Protein AF-A0A1J4VFD8-F1 (afdb_monomer)

Mean predicted aligned error: 16.41 Å

Secondary structure (DSSP, 8-state):
--HHHHHHHHHHHHHHSTTTHHHHHHHHTTTSSSS--SS--PPPPTHHHHHHHHHHHHHHHHHHHH-TT-HHHHHHHHHHHHHTT-HHHHHHHHHHHHTTT---HHHHHHHHHHHHHTT-HHHHHHHHHHHHHH-GGGHHHHHHHHHHHHHHTT-HHHHHHHHHHHHHH-SSHHHHHHHHHHHHHHHHHHSPPPPS---S----------------------

Sequence (222 aa):
MEKILVVILLGVFFICAASANAAQDLKNVNENQQKTSGHDVAVPPPVQSGIRADQSVGQVQIFKQANPSDTSLTESLASEYERAGKKEDAKKEWEALLAKDTNDAGLYGRYADALNRMGDTSGAIAQLKKAQKLDSNNNTFYNLRMAEILAANNQQDEAKAILTKQMNEAKDNYTKEDAKRRLDQIELKNRPPAPKGGAPSAPMTQPVQQTTVPDSAPQQPK

pLDDT: mean 77.21, std 22.39, range [38.19, 98.56]

Radius of gyration: 33.88 Å; Cα contacts (8 Å, |Δi|>4): 152; chains: 1; bounding box: 112×28×113 Å

Solvent-accessible surface area (backbone atoms only — not comparable to full-atom values): 13063 Å² total; per-residue (Å²): 130,72,77,67,60,57,57,57,60,55,60,57,54,65,64,55,61,70,62,57,64,62,60,57,62,63,59,64,58,65,70,66,70,77,73,77,85,72,93,75,94,70,81,79,73,80,67,68,55,41,59,53,21,52,56,48,35,56,54,39,48,54,53,25,70,77,39,75,84,49,60,68,44,40,55,49,37,18,53,28,22,48,63,43,66,38,49,71,63,16,50,53,35,50,51,56,56,56,68,69,74,59,93,48,33,65,58,29,41,54,46,14,53,51,29,42,78,68,67,36,54,69,57,13,48,54,28,30,54,49,16,32,69,71,37,62,89,48,39,68,60,41,49,51,53,45,24,51,54,28,46,74,71,72,39,45,69,63,16,42,52,48,32,53,51,46,32,72,69,42,88,52,68,66,56,25,53,52,27,48,54,52,46,53,50,56,51,59,73,65,51,74,77,75,75,86,79,70,74,81,76,73,77,82,77,72,81,79,78,80,79,77,78,81,85,76,84,83,86,84,92,130

Foldseek 3Di:
DPPVVVVVVVVVVVVVVVVVVVVVVVVVVVVVVVPPPDDDDDPDPPPPQLVVLVVQLVVLVVVCVVPVPDLVSLQSNLVSCLSNLVNVSSLVSLVVSVVVVDLQLVSLQSVLVSCLSNVNLVSSLVSLVVSCVSPVVVVLVSLQVNLVSCLVNVVNVVSLVSLVVQLVPDPDPVSVVVSVVVNVVSVVVPPDPDPPDDDDPDPPPDPPPPPDDDDDDDDDDD

Nearest PDB structures (foldseek):
  3cvn-assembly1_A  TM=6.549E-01  e=5.022E-03  unclassified
  5g05-assembly1_C  TM=6.436E-01  e=5.022E-03  Homo sapiens
  6vfj-assembly1_B  TM=6.829E-01  e=5.551E-03  synthetic construct
  2vq2-assembly1_A-2  TM=5.910E-01  e=6.121E-02  Neisseria meningitidis
  7xn7-assembly1_q  TM=5.223E-01  e=9.600E-02  Komagataella phaffii

Structure (mmCIF, N/CA/C/O backbone):
data_AF-A0A1J4VFD8-F1
#
_entry.id   AF-A0A1J4VFD8-F1
#
loop_
_atom_site.group_PDB
_atom_site.id
_atom_site.type_symbol
_atom_site.label_atom_id
_atom_site.label_alt_id
_atom_site.label_comp_id
_atom_site.label_asym_id
_atom_site.label_entity_id
_atom_site.label_seq_id
_atom_site.pdbx_PDB_ins_code
_atom_site.Cartn_x
_atom_site.Cartn_y
_atom_site.Cartn_z
_atom_site.occupancy
_atom_site.B_iso_or_equiv
_atom_site.auth_seq_id
_atom_site.auth_comp_id
_atom_site.auth_asym_id
_atom_site.auth_atom_id
_atom_site.pdbx_PDB_model_num
ATOM 1 N N . MET A 1 1 ? 44.050 -12.703 -43.991 1.00 54.62 1 MET A N 1
ATOM 2 C CA . MET A 1 1 ? 43.250 -11.632 -43.356 1.00 54.62 1 MET A CA 1
ATOM 3 C C . MET A 1 1 ? 41.888 -11.399 -44.029 1.00 54.62 1 MET A C 1
ATOM 5 O O . MET A 1 1 ? 41.175 -10.508 -43.603 1.00 54.62 1 MET A O 1
ATOM 9 N N . GLU A 1 2 ? 41.451 -12.225 -44.991 1.00 49.25 2 GLU A N 1
ATOM 10 C CA . GLU A 1 2 ? 40.162 -12.017 -45.689 1.00 49.25 2 GLU A CA 1
ATOM 11 C C . GLU A 1 2 ? 38.941 -12.691 -45.035 1.00 49.25 2 GLU A C 1
ATOM 13 O O . GLU A 1 2 ? 37.810 -12.320 -45.322 1.00 49.25 2 GLU A O 1
ATOM 18 N N . LYS A 1 3 ? 39.126 -13.650 -44.116 1.00 46.12 3 LYS A N 1
ATOM 19 C CA . LYS A 1 3 ? 37.998 -14.412 -43.536 1.00 46.12 3 LYS A CA 1
ATOM 20 C C . LYS A 1 3 ? 37.292 -13.723 -42.356 1.00 46.12 3 LYS A C 1
ATOM 22 O O . LYS A 1 3 ? 36.176 -14.099 -42.026 1.00 46.12 3 LYS A O 1
ATOM 27 N N . ILE A 1 4 ? 37.906 -12.707 -41.744 1.00 48.03 4 ILE A N 1
ATOM 28 C CA . ILE A 1 4 ? 37.335 -11.979 -40.590 1.00 48.03 4 ILE A CA 1
ATOM 29 C C . ILE A 1 4 ? 36.402 -10.841 -41.046 1.00 48.03 4 ILE A C 1
ATOM 31 O O . ILE A 1 4 ? 35.436 -10.521 -40.359 1.00 48.03 4 ILE A O 1
ATOM 35 N N . LEU A 1 5 ? 36.616 -10.288 -42.245 1.00 44.12 5 LEU A N 1
ATOM 36 C CA . LEU A 1 5 ? 35.817 -9.175 -42.771 1.00 44.12 5 LEU A CA 1
ATOM 37 C C . LEU A 1 5 ? 34.403 -9.609 -43.215 1.00 44.12 5 LEU A C 1
ATOM 39 O O . LEU A 1 5 ? 33.451 -8.840 -43.102 1.00 44.12 5 LEU A O 1
ATOM 43 N N . VAL A 1 6 ? 34.241 -10.863 -43.654 1.00 49.12 6 VAL A N 1
ATOM 44 C CA . VAL A 1 6 ? 32.956 -11.407 -44.137 1.00 49.12 6 VAL A CA 1
ATOM 45 C C . VAL A 1 6 ? 31.972 -11.688 -42.990 1.00 49.12 6 VAL A C 1
ATOM 47 O O . VAL A 1 6 ? 30.764 -11.540 -43.162 1.00 49.12 6 VAL A O 1
ATOM 50 N N . VAL A 1 7 ? 32.466 -12.017 -41.792 1.00 47.81 7 VAL A N 1
ATOM 51 C CA . VAL A 1 7 ? 31.616 -12.302 -40.618 1.00 47.81 7 VAL A CA 1
ATOM 52 C C . VAL A 1 7 ? 30.995 -11.021 -40.044 1.00 47.81 7 VAL A C 1
ATOM 54 O O . VAL A 1 7 ? 29.852 -11.039 -39.593 1.00 47.81 7 VAL A O 1
ATOM 57 N N . ILE A 1 8 ? 31.695 -9.886 -40.135 1.00 46.41 8 ILE A N 1
ATOM 58 C CA . ILE A 1 8 ? 31.184 -8.587 -39.668 1.00 46.41 8 ILE A CA 1
ATOM 59 C C . ILE A 1 8 ? 30.105 -8.046 -40.623 1.00 46.41 8 ILE A C 1
ATOM 61 O O . ILE A 1 8 ? 29.098 -7.508 -40.167 1.00 46.41 8 ILE A O 1
ATOM 65 N N . LEU A 1 9 ? 30.244 -8.263 -41.935 1.00 43.22 9 LEU A N 1
ATOM 66 C CA . LEU A 1 9 ? 29.238 -7.848 -42.924 1.00 43.22 9 LEU A CA 1
ATOM 67 C C . LEU A 1 9 ? 27.934 -8.665 -42.851 1.00 43.22 9 LEU A C 1
ATOM 69 O O . LEU A 1 9 ? 26.861 -8.110 -43.078 1.00 43.22 9 LEU A O 1
ATOM 73 N N . LEU A 1 10 ? 27.994 -9.946 -42.470 1.00 45.59 10 LEU A N 1
ATOM 74 C CA . LEU A 1 10 ? 26.796 -10.780 -42.287 1.00 45.59 10 LEU A CA 1
ATOM 75 C C . LEU A 1 10 ? 26.079 -10.525 -40.946 1.00 45.59 10 LEU A C 1
ATOM 77 O O . LEU A 1 10 ? 24.855 -10.639 -40.881 1.00 45.59 10 LEU A O 1
ATOM 81 N N . GLY A 1 11 ? 26.804 -10.118 -39.897 1.00 41.53 11 GLY A N 1
ATOM 82 C CA . GLY A 1 11 ? 26.221 -9.788 -38.588 1.00 41.53 11 GLY A CA 1
ATOM 83 C C . GLY A 1 11 ? 25.414 -8.483 -38.564 1.00 41.53 11 GLY A C 1
ATOM 84 O O . GLY A 1 11 ? 24.432 -8.380 -37.835 1.00 41.53 11 GLY A O 1
ATOM 85 N N . VAL A 1 12 ? 25.770 -7.502 -39.400 1.00 45.97 12 VAL A N 1
ATOM 86 C CA . VAL A 1 12 ? 25.041 -6.221 -39.504 1.00 45.97 12 VAL A CA 1
ATOM 87 C C . VAL A 1 12 ? 23.785 -6.349 -40.380 1.00 45.97 12 VAL A C 1
ATOM 89 O O . VAL A 1 12 ? 22.805 -5.635 -40.170 1.00 45.97 12 VAL A O 1
ATOM 92 N N . PHE A 1 13 ? 23.754 -7.312 -41.307 1.00 42.06 13 PHE A N 1
ATOM 93 C CA . PHE A 1 13 ? 22.597 -7.537 -42.181 1.00 42.06 13 PHE A CA 1
ATOM 94 C C . PHE A 1 13 ? 21.408 -8.183 -41.447 1.00 42.06 13 PHE A C 1
ATOM 96 O O . PHE A 1 13 ? 20.256 -7.866 -41.739 1.00 42.06 13 PHE A O 1
ATOM 103 N N . PHE A 1 14 ? 21.665 -9.017 -40.431 1.00 41.69 14 PHE A N 1
ATOM 104 C CA . PHE A 1 14 ? 20.602 -9.622 -39.613 1.00 41.69 14 PHE A CA 1
ATOM 105 C C . PHE A 1 14 ? 19.927 -8.631 -38.650 1.00 41.69 14 PHE A C 1
ATOM 107 O O . PHE A 1 14 ? 18.784 -8.845 -38.253 1.00 41.69 14 PHE A O 1
ATOM 114 N N . ILE A 1 15 ? 20.582 -7.510 -38.329 1.00 41.75 15 ILE A N 1
ATOM 115 C CA . ILE A 1 15 ? 20.007 -6.451 -37.482 1.00 41.75 15 ILE A CA 1
ATOM 116 C C . ILE A 1 15 ? 19.052 -5.544 -38.288 1.00 41.75 15 ILE A C 1
ATOM 118 O O . ILE A 1 15 ? 18.158 -4.928 -37.714 1.00 41.75 15 ILE A O 1
ATOM 122 N N . CYS A 1 16 ? 19.151 -5.513 -39.624 1.00 39.97 16 CYS A N 1
ATOM 123 C CA . CYS A 1 16 ? 18.254 -4.713 -40.475 1.00 39.97 16 CYS A CA 1
ATOM 124 C C . CYS A 1 16 ? 16.961 -5.424 -40.911 1.00 39.97 16 CYS A C 1
ATOM 126 O O . CYS A 1 16 ? 16.040 -4.759 -41.379 1.00 39.97 16 CYS A O 1
ATOM 128 N N . ALA A 1 17 ? 16.838 -6.745 -40.757 1.00 39.78 17 ALA A N 1
ATOM 129 C CA . ALA A 1 17 ? 15.618 -7.449 -41.166 1.00 39.78 17 ALA A CA 1
ATOM 130 C C . ALA A 1 17 ? 14.466 -7.317 -40.147 1.00 39.78 17 ALA A C 1
ATOM 132 O O . ALA A 1 17 ? 13.300 -7.399 -40.523 1.00 39.78 17 ALA A O 1
ATOM 133 N N . ALA A 1 18 ? 14.764 -7.051 -38.869 1.00 39.78 18 ALA A N 1
ATOM 134 C CA . ALA A 1 18 ? 13.740 -6.895 -37.830 1.00 39.78 18 ALA A CA 1
ATOM 135 C C . ALA A 1 18 ? 13.061 -5.508 -37.833 1.00 39.78 18 ALA A C 1
ATOM 137 O O . ALA A 1 18 ? 11.946 -5.369 -37.334 1.00 39.78 18 ALA A O 1
ATOM 138 N N . SER A 1 19 ? 13.690 -4.483 -38.418 1.00 45.41 19 SER A N 1
ATOM 139 C CA . SER A 1 19 ? 13.144 -3.117 -38.488 1.00 45.41 19 SER A CA 1
ATOM 140 C C . SER A 1 19 ? 12.254 -2.865 -39.712 1.00 45.41 19 SER A C 1
ATOM 142 O O . SER A 1 19 ? 11.507 -1.888 -39.732 1.00 45.41 19 SER A O 1
ATOM 144 N N . ALA A 1 20 ? 12.273 -3.753 -40.712 1.00 43.12 20 ALA A N 1
ATOM 145 C CA . ALA A 1 20 ? 11.442 -3.626 -41.910 1.00 43.12 20 ALA A CA 1
ATOM 146 C C . ALA A 1 20 ? 9.980 -4.066 -41.684 1.00 43.12 20 ALA A C 1
ATOM 148 O O . ALA A 1 20 ? 9.072 -3.511 -42.303 1.00 43.12 20 ALA A O 1
ATOM 149 N N . ASN A 1 21 ? 9.732 -5.001 -40.758 1.00 45.16 21 ASN A N 1
ATOM 150 C CA . ASN A 1 21 ? 8.381 -5.506 -40.480 1.00 45.16 21 ASN A CA 1
ATOM 151 C C . ASN A 1 21 ? 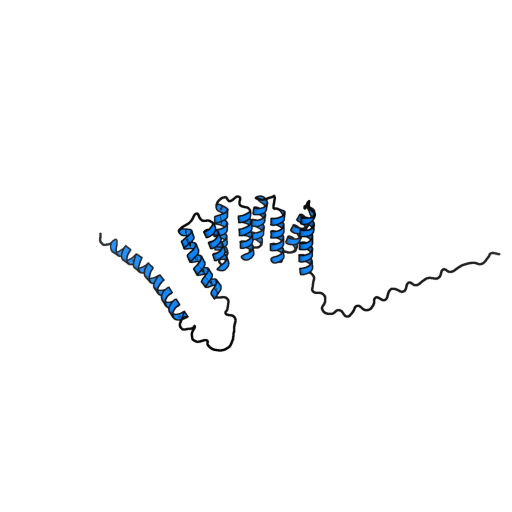7.513 -4.523 -39.671 1.00 45.16 21 ASN A C 1
ATOM 153 O O . ASN A 1 21 ? 6.297 -4.528 -39.816 1.00 45.16 21 ASN A O 1
ATOM 157 N N . ALA A 1 22 ? 8.118 -3.631 -38.880 1.00 46.41 22 ALA A N 1
ATOM 158 C CA . ALA A 1 22 ? 7.386 -2.624 -38.103 1.00 46.41 22 ALA A CA 1
ATOM 159 C C . ALA A 1 22 ? 6.854 -1.459 -38.965 1.00 46.41 22 ALA A C 1
ATOM 161 O O . ALA A 1 22 ? 5.880 -0.800 -38.606 1.00 46.41 22 ALA A O 1
ATOM 162 N N . ALA A 1 23 ? 7.476 -1.199 -40.120 1.00 45.81 23 ALA A N 1
ATOM 163 C CA . ALA A 1 23 ? 7.082 -0.108 -41.011 1.00 45.81 23 ALA A CA 1
ATOM 164 C C . ALA A 1 23 ? 5.880 -0.458 -41.911 1.00 45.81 23 ALA A C 1
ATOM 166 O O . ALA A 1 23 ? 5.190 0.449 -42.382 1.00 45.81 23 ALA A O 1
ATOM 167 N N . GLN A 1 24 ? 5.605 -1.748 -42.145 1.00 43.75 24 GLN A N 1
ATOM 168 C CA . GLN A 1 24 ? 4.421 -2.179 -42.901 1.00 43.75 24 GLN A CA 1
ATOM 169 C C . GLN A 1 24 ? 3.135 -2.112 -42.067 1.00 43.75 24 GLN A C 1
ATOM 171 O O . GLN A 1 24 ? 2.102 -1.699 -42.596 1.00 43.75 24 GLN A O 1
ATOM 176 N N . ASP A 1 25 ? 3.202 -2.381 -40.761 1.00 49.44 25 ASP A N 1
ATOM 177 C CA . ASP A 1 25 ? 2.024 -2.318 -39.883 1.00 49.44 25 ASP A CA 1
ATOM 178 C C . ASP A 1 25 ? 1.488 -0.888 -39.684 1.00 49.44 25 ASP A C 1
ATOM 180 O O . ASP A 1 25 ? 0.292 -0.694 -39.472 1.00 49.44 25 ASP A O 1
ATOM 184 N N . LEU A 1 26 ? 2.327 0.142 -39.847 1.00 45.47 26 LEU A N 1
ATOM 185 C CA . LEU A 1 26 ? 1.903 1.546 -39.749 1.00 45.47 26 LEU A CA 1
ATOM 186 C C . LEU A 1 26 ? 1.176 2.069 -40.997 1.00 45.47 26 LEU A C 1
ATOM 188 O O . LEU A 1 26 ? 0.420 3.036 -40.892 1.00 45.47 26 LEU A O 1
ATOM 192 N N . LYS A 1 27 ? 1.352 1.446 -42.171 1.00 44.09 27 LYS A N 1
ATOM 193 C CA . LYS A 1 27 ? 0.629 1.862 -43.388 1.00 44.09 27 LYS A CA 1
ATOM 194 C C . LYS A 1 27 ? -0.807 1.335 -43.436 1.00 44.09 27 LYS A C 1
ATOM 196 O O . LYS A 1 27 ? -1.679 2.046 -43.926 1.00 44.09 27 LYS A O 1
ATOM 201 N N . ASN A 1 28 ? -1.081 0.170 -42.849 1.00 46.16 28 ASN A N 1
ATOM 202 C CA . ASN A 1 28 ? -2.415 -0.446 -42.892 1.00 46.16 28 ASN A CA 1
ATOM 203 C C . ASN A 1 28 ? -3.419 0.156 -41.889 1.00 46.16 28 ASN A C 1
ATOM 205 O O . ASN A 1 28 ? -4.626 -0.014 -42.046 1.00 46.16 28 ASN A O 1
ATOM 209 N N . VAL A 1 29 ? -2.958 0.895 -40.873 1.00 52.31 29 VAL A N 1
ATOM 210 C CA . VAL A 1 29 ? -3.846 1.563 -39.898 1.00 52.31 29 VAL A CA 1
ATOM 211 C C . VAL A 1 29 ? -4.511 2.813 -40.493 1.00 52.31 29 VAL A C 1
ATOM 213 O O . VAL A 1 29 ? -5.621 3.169 -40.097 1.00 52.31 29 VAL A O 1
ATOM 216 N N . ASN A 1 30 ? -3.875 3.460 -41.475 1.00 45.12 30 ASN A N 1
ATOM 217 C CA . ASN A 1 30 ? -4.358 4.727 -42.028 1.00 45.12 30 ASN A CA 1
ATOM 218 C C . ASN A 1 30 ? -5.486 4.561 -43.069 1.00 45.12 30 ASN A C 1
ATOM 220 O O . ASN A 1 30 ? -6.257 5.491 -43.284 1.00 45.12 30 ASN A O 1
ATOM 224 N N . GLU A 1 31 ? -5.639 3.379 -43.677 1.00 41.66 31 GLU A N 1
ATOM 225 C CA . GLU A 1 31 ? -6.710 3.113 -44.655 1.00 41.66 3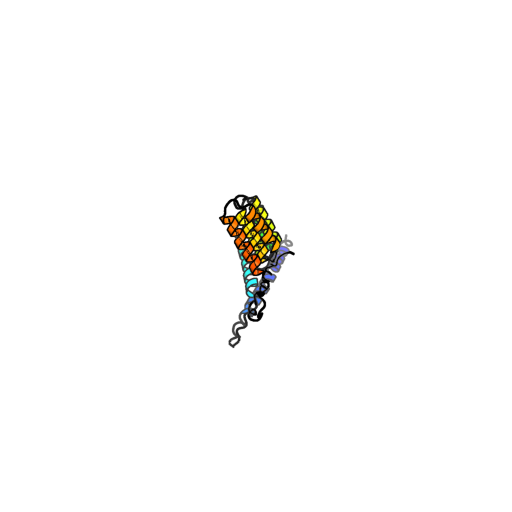1 GLU A CA 1
ATOM 226 C C . GLU A 1 31 ? -8.052 2.722 -44.007 1.00 41.66 31 GLU A C 1
ATOM 228 O O . GLU A 1 31 ? -9.105 2.896 -44.619 1.00 41.66 31 GLU A O 1
ATOM 233 N N . ASN A 1 32 ? -8.060 2.281 -42.743 1.00 40.06 32 ASN A N 1
ATOM 234 C CA . ASN A 1 32 ? -9.293 1.884 -42.045 1.00 40.06 32 ASN A CA 1
ATOM 235 C C . ASN A 1 32 ? -9.972 3.014 -41.248 1.00 40.06 32 ASN A C 1
ATOM 237 O O . ASN A 1 32 ? -11.091 2.836 -40.773 1.00 40.06 32 ASN A O 1
ATOM 241 N N . GLN A 1 33 ? -9.341 4.185 -41.118 1.00 42.12 33 GLN A N 1
ATOM 242 C CA . GLN A 1 33 ? -9.891 5.334 -40.378 1.00 42.12 33 GLN A CA 1
ATOM 243 C C . GLN A 1 33 ? -10.831 6.215 -41.223 1.00 42.12 33 GLN A C 1
ATOM 245 O O . GLN A 1 33 ? -11.578 7.018 -40.673 1.00 42.12 33 GLN A O 1
ATOM 250 N N . GLN A 1 34 ? -10.840 6.070 -42.554 1.00 38.19 34 GLN A N 1
ATOM 251 C CA . GLN A 1 34 ? -11.687 6.890 -43.436 1.00 38.19 34 GLN A CA 1
ATOM 252 C C . GLN A 1 34 ? -13.053 6.266 -43.774 1.00 38.19 34 GLN A C 1
ATOM 254 O O . GLN A 1 34 ? -13.849 6.903 -44.460 1.00 38.19 34 GLN A O 1
ATOM 259 N N . LYS A 1 35 ? -13.370 5.048 -43.297 1.00 42.09 35 LYS A N 1
ATOM 260 C CA . LYS A 1 35 ? -14.581 4.314 -43.725 1.00 42.09 35 LYS A CA 1
ATOM 261 C C . LYS A 1 35 ? -15.713 4.198 -42.697 1.00 42.09 35 LYS A C 1
ATOM 263 O O . LYS A 1 35 ? -16.698 3.522 -42.973 1.00 42.09 35 LYS A O 1
ATOM 268 N N . THR A 1 36 ? -15.641 4.875 -41.553 1.00 44.09 36 THR A N 1
ATOM 269 C CA . THR A 1 36 ? -16.730 4.867 -40.556 1.00 44.09 36 THR A CA 1
ATOM 270 C C . THR A 1 36 ? -17.364 6.249 -40.407 1.00 44.09 36 THR A C 1
ATOM 272 O O . THR A 1 36 ? -17.390 6.837 -39.330 1.00 44.09 36 THR A O 1
ATOM 275 N N . SER A 1 37 ? -17.890 6.793 -41.506 1.00 46.16 37 SER A N 1
ATOM 276 C CA . SER A 1 37 ? -18.954 7.798 -41.437 1.00 46.16 37 SER A CA 1
ATOM 277 C C . SER A 1 37 ? -20.292 7.065 -41.424 1.00 46.16 37 SER A C 1
ATOM 279 O O . SER A 1 37 ? -20.784 6.661 -42.472 1.00 46.16 37 SER A O 1
ATOM 281 N N . GLY A 1 38 ? -20.870 6.863 -40.239 1.00 42.28 38 GLY A N 1
ATOM 282 C CA . GLY A 1 38 ? -22.217 6.307 -40.124 1.00 42.28 38 GLY A CA 1
ATOM 283 C C . GLY A 1 38 ? -22.509 5.642 -38.784 1.00 42.28 38 GLY A C 1
ATOM 284 O O . GLY A 1 38 ? -22.172 4.484 -38.607 1.00 42.28 38 GLY A O 1
ATOM 285 N N . HIS A 1 39 ? -23.152 6.396 -37.888 1.00 51.38 39 HIS A N 1
ATOM 286 C CA . HIS A 1 39 ? -24.206 5.942 -36.970 1.00 51.38 39 HIS A CA 1
ATOM 287 C C . HIS A 1 39 ? -23.980 4.608 -36.234 1.00 51.38 39 HIS A C 1
ATOM 289 O O . HIS A 1 39 ? -24.495 3.584 -36.656 1.00 51.38 39 HIS A O 1
ATOM 295 N N . ASP A 1 40 ? -23.231 4.653 -35.127 1.00 43.16 40 ASP A N 1
ATOM 296 C CA . ASP A 1 40 ? -23.578 4.044 -33.828 1.00 43.16 40 ASP A CA 1
ATOM 297 C C . ASP A 1 40 ? -22.371 4.178 -32.887 1.00 43.16 40 ASP A C 1
ATOM 299 O O . ASP A 1 40 ? -21.282 3.667 -33.153 1.00 43.16 40 ASP A O 1
ATOM 303 N N . VAL A 1 41 ? -22.526 4.923 -31.789 1.00 42.84 41 VAL A N 1
ATOM 304 C CA . VAL A 1 41 ? -21.427 5.193 -30.847 1.00 42.84 41 VAL A CA 1
ATOM 305 C C . VAL A 1 41 ? -21.260 3.993 -29.914 1.00 42.84 41 VAL A C 1
ATOM 307 O O . VAL A 1 41 ? -21.719 3.994 -28.774 1.00 42.84 41 VAL A O 1
ATOM 310 N N . ALA A 1 42 ? -20.596 2.949 -30.405 1.00 47.69 42 ALA A N 1
ATOM 311 C CA . ALA A 1 42 ? -20.002 1.931 -29.551 1.00 47.69 42 ALA A CA 1
ATOM 312 C C . ALA A 1 42 ? -18.729 2.507 -28.910 1.00 47.69 42 ALA A C 1
ATOM 314 O O . ALA A 1 42 ? -17.840 3.003 -29.603 1.00 47.69 42 ALA A O 1
ATOM 315 N N . VAL A 1 43 ? -18.635 2.448 -27.580 1.00 44.28 43 VAL A N 1
ATOM 316 C CA . VAL A 1 43 ? -17.398 2.767 -26.852 1.00 44.28 43 VAL A CA 1
ATOM 317 C C . VAL A 1 43 ? -16.294 1.831 -27.371 1.00 44.28 43 VAL A C 1
ATOM 319 O O . VAL A 1 43 ? -16.479 0.613 -27.300 1.00 44.28 43 VAL A O 1
ATOM 322 N N . PRO A 1 44 ? -15.164 2.334 -27.905 1.00 47.16 44 PRO A N 1
ATOM 323 C CA . PRO A 1 44 ? -14.099 1.459 -28.378 1.00 47.16 44 PRO A CA 1
ATOM 324 C C . PRO A 1 44 ? -13.531 0.640 -27.202 1.00 47.16 44 PRO A C 1
ATOM 326 O O . PRO A 1 44 ? -13.338 1.191 -26.113 1.00 47.16 44 PRO A O 1
ATOM 329 N N . PRO A 1 45 ? -13.256 -0.668 -27.381 1.00 48.94 45 PRO A N 1
ATOM 330 C CA . PRO A 1 45 ? -12.682 -1.502 -26.328 1.00 48.94 45 PRO A CA 1
ATOM 331 C C . PRO A 1 45 ? -11.280 -0.997 -25.917 1.00 48.94 45 PRO A C 1
ATOM 333 O O . PRO A 1 45 ? -10.613 -0.328 -26.708 1.00 48.94 45 PRO A O 1
ATOM 336 N N . PRO A 1 46 ? -10.789 -1.326 -24.704 1.00 52.25 46 PRO A N 1
ATOM 337 C CA . PRO A 1 46 ? -9.624 -0.702 -24.046 1.00 52.25 46 PRO A CA 1
ATOM 338 C C . PRO A 1 46 ? -8.235 -0.957 -24.682 1.00 52.25 46 PRO A C 1
ATOM 340 O O . PRO A 1 46 ? -7.209 -0.828 -24.024 1.00 52.25 46 PRO A O 1
ATOM 343 N N . VAL A 1 47 ? -8.150 -1.263 -25.974 1.00 53.84 47 VAL A N 1
ATOM 344 C CA . VAL A 1 47 ? -6.910 -1.643 -26.674 1.00 53.84 47 VAL A CA 1
ATOM 345 C C . VAL A 1 47 ? -5.900 -0.482 -26.778 1.00 53.84 47 VAL A C 1
ATOM 347 O O . VAL A 1 47 ? -4.696 -0.698 -26.892 1.00 53.84 47 VAL A O 1
ATOM 350 N N . GLN A 1 48 ? -6.352 0.771 -26.677 1.00 60.84 48 GLN A N 1
ATOM 351 C CA . GLN A 1 48 ? -5.518 1.947 -26.960 1.00 60.84 48 GLN A CA 1
ATOM 352 C C . GLN A 1 48 ? -4.755 2.515 -25.750 1.00 60.84 48 GLN A C 1
ATOM 354 O O . GLN A 1 48 ? -3.883 3.373 -25.918 1.00 60.84 48 GLN A O 1
ATOM 359 N N . SER A 1 49 ? -5.064 2.082 -24.523 1.00 59.91 49 SER A N 1
ATOM 360 C CA . SER A 1 49 ? -4.296 2.476 -23.330 1.00 59.91 49 SER A CA 1
ATOM 361 C C . SER A 1 49 ? -3.006 1.664 -23.197 1.00 59.91 49 SER A C 1
ATOM 363 O O . SER A 1 49 ? -1.956 2.261 -22.980 1.00 59.91 49 SER A O 1
ATOM 365 N N . GLY A 1 50 ? -3.064 0.344 -23.414 1.00 64.19 50 GLY A N 1
ATOM 366 C CA . GLY A 1 50 ? -1.902 -0.551 -23.338 1.00 64.19 50 GLY A CA 1
ATOM 367 C C . GLY A 1 50 ? -0.818 -0.222 -24.368 1.00 64.19 50 GLY A C 1
ATOM 368 O O . GLY A 1 50 ? 0.339 -0.060 -24.002 1.00 64.19 50 GLY A O 1
ATOM 369 N N . ILE A 1 51 ? -1.200 0.010 -25.630 1.00 71.06 51 ILE A N 1
ATOM 370 C CA . ILE A 1 51 ? -0.248 0.339 -26.711 1.00 71.06 51 ILE A CA 1
ATOM 371 C C . ILE A 1 51 ? 0.506 1.647 -26.423 1.00 71.06 51 ILE A C 1
ATOM 373 O O . ILE A 1 51 ? 1.719 1.729 -26.614 1.00 71.06 51 ILE A O 1
ATOM 377 N N . ARG A 1 52 ? -0.194 2.676 -25.926 1.00 78.44 52 ARG A N 1
ATOM 378 C CA . ARG A 1 52 ? 0.444 3.947 -25.542 1.00 78.44 52 ARG A CA 1
ATOM 379 C C . ARG A 1 52 ? 1.338 3.786 -24.314 1.00 78.44 52 ARG A C 1
ATOM 381 O O . ARG A 1 52 ? 2.385 4.423 -24.246 1.00 78.44 52 ARG A O 1
ATOM 388 N N . ALA A 1 53 ? 0.943 2.938 -23.365 1.00 77.31 53 ALA A N 1
ATOM 389 C CA . ALA A 1 53 ? 1.746 2.646 -22.185 1.00 77.31 53 ALA A CA 1
ATOM 390 C C . ALA A 1 53 ? 3.042 1.904 -22.551 1.00 77.31 53 ALA A C 1
ATOM 392 O O . ALA A 1 53 ? 4.106 2.278 -22.072 1.00 77.31 53 ALA A O 1
ATOM 393 N N . ASP A 1 54 ? 2.992 0.937 -23.470 1.00 82.62 54 ASP A N 1
ATOM 394 C CA . ASP A 1 54 ? 4.183 0.227 -23.950 1.00 82.62 54 ASP A CA 1
ATOM 395 C C . ASP A 1 54 ? 5.180 1.153 -24.663 1.00 82.62 54 ASP A C 1
ATOM 397 O O . ASP A 1 54 ? 6.386 1.076 -24.417 1.00 82.62 54 ASP A O 1
ATOM 401 N N . GLN A 1 55 ? 4.689 2.072 -25.501 1.00 84.25 55 GLN A N 1
ATOM 402 C CA . GLN A 1 55 ? 5.533 3.098 -26.125 1.00 84.25 55 GLN A CA 1
ATOM 403 C C . GLN A 1 55 ? 6.177 4.017 -25.078 1.00 84.25 55 GLN A C 1
ATOM 405 O O . GLN A 1 55 ? 7.365 4.334 -25.170 1.00 84.25 55 GLN A O 1
ATOM 410 N N . SER A 1 56 ? 5.406 4.407 -24.061 1.00 87.56 56 SER A N 1
ATOM 411 C CA . SER A 1 56 ? 5.877 5.257 -22.967 1.00 87.56 56 SER A CA 1
ATOM 412 C C . SER A 1 56 ? 6.968 4.575 -22.136 1.00 87.56 56 SER A C 1
ATOM 414 O O . SER A 1 56 ? 7.990 5.194 -21.842 1.00 87.56 56 SER A O 1
ATOM 416 N N . VAL A 1 57 ? 6.812 3.280 -21.829 1.00 94.38 57 VAL A N 1
ATOM 417 C CA . VAL A 1 57 ? 7.838 2.470 -21.149 1.00 94.38 57 VAL A CA 1
ATOM 418 C C . VAL A 1 57 ? 9.167 2.536 -21.903 1.00 94.38 57 VAL A C 1
ATOM 420 O O . VAL A 1 57 ? 10.197 2.835 -21.298 1.00 94.38 57 VAL A O 1
ATOM 423 N N . GLY A 1 58 ? 9.152 2.312 -23.223 1.00 91.25 58 GLY A N 1
ATOM 424 C CA . GLY A 1 58 ? 10.368 2.349 -24.042 1.00 91.25 58 GLY A CA 1
ATOM 425 C C . GLY A 1 58 ? 11.072 3.709 -24.002 1.00 91.25 58 GLY A C 1
ATOM 426 O O . GLY A 1 58 ? 12.294 3.777 -23.879 1.00 91.25 58 GLY A O 1
ATOM 427 N N . GLN A 1 59 ? 10.310 4.804 -24.033 1.00 91.31 59 GLN A N 1
ATOM 428 C CA . GLN A 1 59 ? 10.875 6.151 -23.968 1.00 91.31 59 GLN A CA 1
ATOM 429 C C . GLN A 1 59 ? 11.517 6.449 -22.603 1.00 91.31 59 GLN A C 1
ATOM 431 O O . GLN A 1 59 ? 12.642 6.952 -22.549 1.00 91.31 59 GLN A O 1
ATOM 436 N N . VAL A 1 60 ? 10.850 6.104 -21.497 1.00 94.00 60 VAL A N 1
ATOM 437 C CA . VAL A 1 60 ? 11.400 6.319 -20.147 1.00 94.00 60 VAL A CA 1
ATOM 438 C C . VAL A 1 60 ? 12.643 5.454 -19.907 1.00 94.00 60 VAL A C 1
ATOM 440 O O . VAL A 1 60 ? 13.601 5.929 -19.298 1.00 94.00 60 VAL A O 1
ATOM 443 N N . GLN A 1 61 ? 12.691 4.227 -20.437 1.00 95.19 61 GLN A N 1
ATOM 444 C CA . GLN A 1 61 ? 13.892 3.385 -20.376 1.00 95.19 61 GLN A CA 1
ATOM 445 C C . GLN A 1 61 ? 15.109 4.055 -21.029 1.00 95.19 61 GLN A C 1
ATOM 447 O O . GLN A 1 61 ? 16.191 4.026 -20.444 1.00 95.19 61 GLN A O 1
ATOM 452 N N . ILE A 1 62 ? 14.941 4.691 -22.194 1.00 94.62 62 ILE A N 1
ATOM 453 C CA . ILE A 1 62 ? 16.024 5.428 -22.870 1.00 94.62 62 ILE A CA 1
ATOM 454 C C . ILE A 1 62 ? 16.524 6.574 -21.982 1.00 94.62 62 ILE A C 1
ATOM 456 O O . ILE A 1 62 ? 17.730 6.714 -21.771 1.00 94.62 62 ILE A O 1
ATOM 460 N N . PHE A 1 63 ? 15.614 7.367 -21.408 1.00 93.31 63 PHE A N 1
ATOM 461 C CA . PHE A 1 63 ? 15.995 8.462 -20.512 1.00 93.31 63 PHE A CA 1
ATOM 462 C C . PHE A 1 63 ? 16.718 7.966 -19.256 1.00 93.31 63 PHE A C 1
ATOM 464 O O . PHE A 1 63 ? 17.715 8.567 -18.853 1.00 93.31 63 PHE A O 1
ATOM 471 N N . LYS A 1 64 ? 16.256 6.858 -18.665 1.00 93.06 64 LYS A N 1
ATOM 472 C CA . LYS A 1 64 ? 16.887 6.230 -17.497 1.00 93.06 64 LYS A CA 1
ATOM 473 C C . LYS A 1 64 ? 18.278 5.687 -17.827 1.00 93.06 64 LYS A C 1
ATOM 475 O O . LYS A 1 64 ? 19.184 5.823 -17.015 1.00 93.06 64 LYS A O 1
ATOM 480 N N . GLN A 1 65 ? 18.477 5.102 -19.010 1.00 93.56 65 GLN A N 1
ATOM 481 C CA . GLN A 1 65 ? 19.801 4.654 -19.463 1.00 93.56 65 GLN A CA 1
ATOM 482 C C . GLN A 1 65 ? 20.774 5.825 -19.625 1.00 93.56 65 GLN A C 1
ATOM 484 O O . GLN A 1 65 ? 21.943 5.698 -19.267 1.00 93.56 65 GLN A O 1
ATOM 489 N N . ALA A 1 66 ? 20.292 6.967 -20.123 1.00 94.06 66 ALA A N 1
ATOM 490 C CA . ALA A 1 66 ? 21.094 8.181 -20.230 1.00 94.06 66 ALA A CA 1
ATOM 491 C C . ALA A 1 66 ? 21.388 8.828 -18.862 1.00 94.06 66 ALA A C 1
ATOM 493 O O . ALA A 1 66 ? 22.433 9.453 -18.701 1.00 94.06 66 ALA A O 1
ATOM 494 N N . ASN A 1 67 ? 20.497 8.661 -17.876 1.00 92.69 67 ASN A N 1
ATOM 495 C CA . ASN A 1 67 ? 20.592 9.281 -16.549 1.00 92.69 67 ASN A CA 1
ATOM 496 C C . ASN A 1 67 ? 20.336 8.259 -15.415 1.00 92.69 67 ASN A C 1
ATOM 498 O O . ASN A 1 67 ? 19.337 8.358 -14.702 1.00 92.69 67 ASN A O 1
ATOM 502 N N . PRO A 1 68 ? 21.223 7.268 -15.203 1.00 88.50 68 PRO A N 1
ATOM 503 C CA . PRO A 1 68 ? 20.951 6.128 -14.315 1.00 88.50 68 PRO A CA 1
ATOM 504 C C . PRO A 1 68 ? 20.867 6.478 -12.819 1.00 88.50 68 PRO A C 1
ATOM 506 O O . PRO A 1 68 ? 20.344 5.695 -12.019 1.00 88.50 68 PRO A O 1
ATOM 509 N N . SER A 1 69 ? 21.393 7.635 -12.411 1.00 88.50 69 SER A N 1
ATOM 510 C CA . SER A 1 69 ? 21.318 8.121 -11.030 1.00 88.50 69 SER A CA 1
ATOM 511 C C . SER A 1 69 ? 19.993 8.809 -10.702 1.00 88.50 69 SER A C 1
ATOM 513 O O . SER A 1 69 ? 19.648 8.886 -9.522 1.00 88.50 69 SER A O 1
ATOM 515 N N . ASP A 1 70 ? 19.243 9.264 -11.708 1.00 89.50 70 ASP A N 1
ATOM 516 C CA . ASP A 1 70 ? 17.986 9.982 -11.520 1.00 89.50 70 ASP A CA 1
ATOM 517 C C . ASP A 1 70 ? 16.875 9.020 -11.074 1.00 89.50 70 ASP A C 1
ATOM 519 O O . ASP A 1 70 ? 16.319 8.236 -11.846 1.00 89.50 70 ASP A O 1
ATOM 523 N N . THR A 1 71 ? 16.553 9.066 -9.783 1.00 89.50 71 THR A N 1
ATOM 524 C CA . THR A 1 71 ? 15.512 8.234 -9.171 1.00 89.50 71 THR A CA 1
ATOM 525 C C . THR A 1 71 ? 14.111 8.593 -9.652 1.00 89.50 71 THR A C 1
ATOM 527 O O . THR A 1 71 ? 13.243 7.720 -9.643 1.00 89.50 71 THR A O 1
ATOM 530 N N . SER A 1 72 ? 13.885 9.825 -10.121 1.0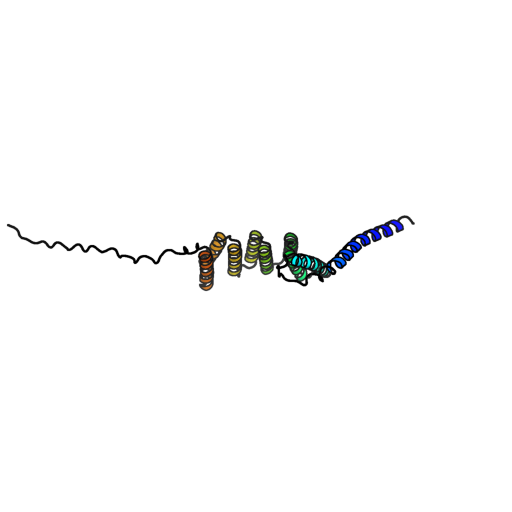0 90.56 72 SER A N 1
ATOM 531 C CA . SER A 1 72 ? 12.579 10.235 -10.645 1.00 90.56 72 SER A CA 1
ATOM 532 C C . SER A 1 72 ? 12.224 9.476 -11.926 1.00 90.56 72 SER A C 1
ATOM 534 O O . SER A 1 72 ? 11.063 9.116 -12.136 1.00 90.56 72 SER A O 1
ATOM 536 N N . LEU A 1 73 ? 13.227 9.130 -12.742 1.00 92.44 73 LEU A N 1
ATOM 537 C CA . LEU A 1 73 ? 13.052 8.293 -13.929 1.00 92.44 73 LEU A CA 1
ATOM 538 C C . LEU A 1 73 ? 12.742 6.841 -13.566 1.00 92.44 73 LEU A C 1
ATOM 540 O O . LEU A 1 73 ? 11.966 6.193 -14.263 1.00 92.44 73 LEU A O 1
ATOM 544 N N . THR A 1 74 ? 13.289 6.334 -12.461 1.00 93.50 74 THR A N 1
ATOM 545 C CA . THR A 1 74 ? 12.939 5.002 -11.952 1.00 93.50 74 THR A CA 1
ATOM 546 C C . THR A 1 74 ? 11.496 4.954 -11.434 1.00 93.50 74 THR A C 1
ATOM 548 O O . THR A 1 74 ? 10.765 4.036 -11.799 1.00 93.50 74 THR A O 1
ATOM 551 N N . GLU A 1 75 ? 11.044 5.952 -10.658 1.00 92.94 75 GLU A N 1
ATOM 552 C CA . GLU A 1 75 ? 9.632 6.056 -10.226 1.00 92.94 75 GLU A CA 1
ATOM 553 C C . GLU A 1 75 ? 8.681 6.210 -11.427 1.00 92.94 75 GLU A C 1
ATOM 555 O O . GLU A 1 75 ? 7.620 5.578 -11.486 1.00 92.94 75 GLU A O 1
ATOM 560 N N . SER A 1 76 ? 9.083 7.007 -12.423 1.00 93.81 76 SER A N 1
ATOM 561 C CA . SER A 1 76 ? 8.327 7.174 -13.669 1.00 93.81 76 SER A CA 1
ATOM 562 C C . SER A 1 76 ? 8.218 5.854 -14.428 1.00 93.81 76 SER A C 1
ATOM 564 O O . SER A 1 76 ? 7.129 5.478 -14.850 1.00 93.81 76 SER A O 1
ATOM 566 N N . LEU A 1 77 ? 9.316 5.104 -14.550 1.00 95.44 77 LEU A N 1
ATOM 567 C CA . LEU A 1 77 ? 9.319 3.814 -15.234 1.00 95.44 77 LEU A CA 1
ATOM 568 C C . LEU A 1 77 ? 8.432 2.787 -14.518 1.00 95.44 77 LEU A C 1
ATOM 570 O O . LEU A 1 77 ? 7.675 2.078 -15.179 1.00 95.44 77 LEU A O 1
ATOM 574 N N . ALA A 1 78 ? 8.463 2.750 -13.183 1.00 95.75 78 ALA A N 1
ATOM 575 C CA . ALA A 1 78 ? 7.563 1.912 -12.394 1.00 95.75 78 ALA A CA 1
ATOM 576 C C . ALA A 1 78 ? 6.087 2.242 -12.682 1.00 95.75 78 ALA A C 1
ATOM 578 O O . ALA A 1 78 ? 5.292 1.350 -12.977 1.00 95.75 78 ALA A O 1
ATOM 579 N N . SER A 1 79 ? 5.743 3.532 -12.688 1.00 93.00 79 SER A N 1
ATOM 580 C CA . SER A 1 79 ? 4.387 4.015 -12.979 1.00 93.00 79 SER A CA 1
ATOM 581 C C . SER A 1 79 ? 3.938 3.677 -14.407 1.00 93.00 79 SER A C 1
ATOM 583 O O . SER A 1 79 ? 2.778 3.332 -14.644 1.00 93.00 79 SER A O 1
ATOM 585 N N . GLU A 1 80 ? 4.855 3.734 -15.373 1.00 94.19 80 GLU A N 1
ATOM 586 C CA . GLU A 1 80 ? 4.575 3.347 -16.755 1.00 94.19 80 GLU A CA 1
ATOM 587 C C . GLU A 1 80 ? 4.343 1.844 -16.908 1.00 94.19 80 GLU A C 1
ATOM 589 O O . GLU A 1 80 ? 3.409 1.427 -17.599 1.00 94.19 80 GLU A O 1
ATOM 594 N N . TYR A 1 81 ? 5.114 1.021 -16.195 1.00 95.69 81 TYR A N 1
ATOM 595 C CA . TYR A 1 81 ? 4.857 -0.413 -16.119 1.00 95.69 81 TYR A CA 1
ATOM 596 C C . TYR A 1 81 ? 3.504 -0.732 -15.473 1.00 95.69 81 TYR A C 1
ATOM 598 O O . TYR A 1 81 ? 2.793 -1.605 -15.977 1.00 95.69 81 TYR A O 1
ATOM 606 N N . GLU A 1 82 ? 3.098 -0.011 -14.420 1.00 93.00 82 GLU A N 1
ATOM 607 C CA . GLU A 1 82 ? 1.760 -0.149 -13.822 1.00 93.00 82 GLU A CA 1
ATOM 608 C C . GLU A 1 82 ? 0.664 0.108 -14.865 1.00 93.00 82 GLU A C 1
ATOM 610 O O . GLU A 1 82 ? -0.253 -0.702 -15.023 1.00 93.00 82 GLU A O 1
ATOM 615 N N . ARG A 1 83 ? 0.786 1.206 -15.622 1.00 90.62 83 ARG A N 1
ATOM 616 C CA . ARG A 1 83 ? -0.174 1.591 -16.667 1.00 90.62 83 ARG A CA 1
ATOM 617 C C . ARG A 1 83 ? -0.223 0.590 -17.823 1.00 90.62 83 ARG A C 1
ATOM 619 O O . ARG A 1 83 ? -1.292 0.377 -18.394 1.00 90.62 83 ARG A O 1
ATOM 626 N N . ALA A 1 84 ? 0.908 -0.037 -18.140 1.00 91.25 84 ALA A N 1
ATOM 627 C CA . ALA A 1 84 ? 1.010 -1.110 -19.127 1.00 91.25 84 ALA A CA 1
ATOM 628 C C . ALA A 1 84 ? 0.532 -2.477 -18.596 1.00 91.25 84 ALA A C 1
ATOM 630 O O . ALA A 1 84 ? 0.542 -3.461 -19.332 1.00 91.25 84 ALA A O 1
ATOM 631 N N . GLY A 1 85 ? 0.141 -2.578 -17.319 1.00 92.31 85 GLY A N 1
ATOM 632 C CA . GLY A 1 85 ? -0.249 -3.841 -16.685 1.00 92.31 85 GLY A CA 1
ATOM 633 C C . GLY A 1 85 ? 0.922 -4.782 -16.371 1.00 92.31 85 GLY A C 1
ATOM 634 O O . GLY A 1 85 ? 0.702 -5.907 -15.922 1.00 92.31 85 GLY A O 1
ATOM 635 N N . LYS A 1 86 ? 2.168 -4.330 -16.550 1.00 95.44 86 LYS A N 1
ATOM 636 C CA . LYS A 1 86 ? 3.408 -5.082 -16.293 1.00 95.44 86 LYS A CA 1
ATOM 637 C C . LYS A 1 86 ? 3.806 -4.984 -14.821 1.00 95.44 86 LYS A C 1
ATOM 639 O O . LYS A 1 86 ? 4.835 -4.422 -14.460 1.00 95.44 86 LYS A O 1
ATOM 644 N N . LYS A 1 87 ? 2.953 -5.529 -13.952 1.00 96.56 87 LYS A N 1
ATOM 645 C CA . LYS A 1 87 ? 3.052 -5.378 -12.489 1.00 96.56 87 LYS A CA 1
ATOM 646 C C . LYS A 1 87 ? 4.400 -5.827 -11.920 1.00 96.56 87 LYS A C 1
ATOM 648 O O . LYS A 1 87 ? 4.969 -5.133 -11.089 1.00 96.56 87 LYS A O 1
ATOM 653 N N . GLU A 1 88 ? 4.930 -6.957 -12.380 1.00 97.44 88 GLU A N 1
ATOM 654 C CA . GLU A 1 88 ? 6.211 -7.471 -11.874 1.00 97.44 88 GLU A CA 1
ATOM 655 C C . GLU A 1 88 ? 7.397 -6.585 -12.268 1.00 97.44 88 GLU A C 1
ATOM 657 O O . GLU A 1 88 ? 8.328 -6.415 -11.485 1.00 97.44 88 GLU A O 1
ATOM 662 N N . ASP A 1 89 ? 7.358 -5.959 -13.445 1.00 97.38 89 ASP A N 1
ATOM 663 C CA . ASP A 1 89 ? 8.403 -5.014 -13.840 1.00 97.38 89 ASP A CA 1
ATOM 664 C C . ASP A 1 89 ? 8.289 -3.700 -13.059 1.00 97.38 89 ASP A C 1
ATOM 666 O O . ASP A 1 89 ? 9.305 -3.161 -12.627 1.00 97.38 89 ASP A O 1
ATOM 670 N N . ALA A 1 90 ? 7.067 -3.241 -12.762 1.00 97.44 90 ALA A N 1
ATOM 671 C CA . ALA A 1 90 ? 6.858 -2.112 -11.857 1.00 97.44 90 ALA A CA 1
ATOM 672 C C . ALA A 1 90 ? 7.435 -2.383 -10.457 1.00 97.44 90 ALA A C 1
ATOM 674 O O . ALA A 1 90 ? 8.138 -1.536 -9.905 1.00 97.44 90 ALA A O 1
ATOM 675 N N . LYS A 1 91 ? 7.185 -3.574 -9.893 1.00 97.88 91 LYS A N 1
ATOM 676 C CA . LYS A 1 91 ? 7.724 -3.982 -8.583 1.00 97.88 91 LYS A CA 1
ATOM 677 C C . LYS A 1 91 ? 9.251 -3.954 -8.555 1.00 97.88 91 LYS A C 1
ATOM 6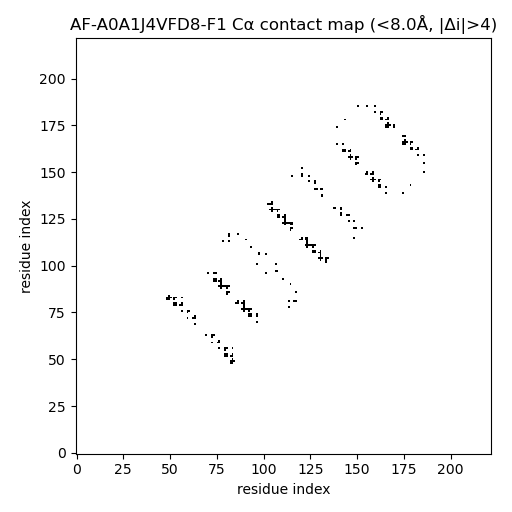79 O O . LYS A 1 91 ? 9.814 -3.382 -7.626 1.00 97.88 91 LYS A O 1
ATOM 684 N N . LYS A 1 92 ? 9.920 -4.478 -9.591 1.00 97.06 92 LYS A N 1
ATOM 685 C CA . LYS A 1 92 ? 11.392 -4.440 -9.692 1.00 97.06 92 LYS A CA 1
ATOM 686 C C . LYS A 1 92 ? 11.942 -3.016 -9.636 1.00 97.06 92 LYS A C 1
ATOM 688 O O . LYS A 1 92 ? 12.960 -2.783 -8.993 1.00 97.06 92 LYS A O 1
ATOM 693 N N . GLU A 1 93 ? 11.287 -2.062 -10.296 1.00 96.62 93 GLU A N 1
ATOM 694 C CA . GLU A 1 93 ? 11.732 -0.664 -10.288 1.00 96.62 93 GLU A CA 1
ATOM 695 C C . GLU A 1 93 ? 11.540 -0.001 -8.917 1.00 96.62 93 GLU A C 1
ATOM 697 O O . GLU A 1 93 ? 12.437 0.692 -8.433 1.00 96.62 93 GLU A O 1
ATOM 702 N N . TRP A 1 94 ? 10.425 -0.276 -8.235 1.00 96.88 94 TRP A N 1
ATOM 703 C CA . TRP A 1 94 ? 10.219 0.157 -6.849 1.00 96.88 94 TRP A CA 1
ATOM 704 C C . TRP A 1 94 ? 11.238 -0.460 -5.881 1.00 96.88 94 TRP A C 1
ATOM 706 O O . TRP A 1 94 ? 11.785 0.227 -5.019 1.00 96.88 94 TRP A O 1
ATOM 716 N N . GLU A 1 95 ? 11.539 -1.746 -6.030 1.00 94.75 95 GLU A N 1
ATOM 717 C CA . GLU A 1 95 ? 12.545 -2.440 -5.222 1.00 94.75 95 GLU A CA 1
ATOM 718 C C . GLU A 1 95 ? 13.954 -1.901 -5.479 1.00 94.75 95 GLU A C 1
ATOM 720 O O . GLU A 1 95 ? 14.726 -1.730 -4.536 1.00 94.75 95 GLU A O 1
ATOM 725 N N . ALA A 1 96 ? 14.274 -1.547 -6.726 1.00 93.19 96 ALA A N 1
ATOM 726 C CA . ALA A 1 96 ? 15.534 -0.900 -7.074 1.00 93.19 96 ALA A CA 1
ATOM 727 C C . ALA A 1 96 ? 15.687 0.485 -6.424 1.00 93.19 96 ALA A C 1
ATOM 729 O O . ALA A 1 96 ? 16.804 0.874 -6.086 1.00 93.19 96 ALA A O 1
ATOM 730 N N . LEU A 1 97 ? 14.592 1.229 -6.222 1.00 92.44 97 LEU A N 1
ATOM 731 C CA . LEU A 1 97 ? 14.616 2.480 -5.455 1.00 92.44 97 LEU A CA 1
ATOM 732 C C . LEU A 1 97 ? 14.914 2.224 -3.978 1.00 92.44 97 LEU A C 1
ATOM 734 O O . LEU A 1 97 ? 15.789 2.874 -3.414 1.00 92.44 97 LEU A O 1
ATOM 738 N N . LEU A 1 98 ? 14.232 1.248 -3.376 1.00 92.31 98 LEU A N 1
ATOM 739 C CA . LEU A 1 98 ? 14.419 0.888 -1.968 1.00 92.31 98 LEU A CA 1
ATOM 740 C C . LEU A 1 98 ? 15.814 0.316 -1.677 1.00 92.31 98 LEU A C 1
ATOM 742 O O . LEU A 1 98 ? 16.337 0.495 -0.580 1.00 92.31 98 LEU A O 1
ATOM 746 N N . ALA A 1 99 ? 16.436 -0.342 -2.658 1.00 90.38 99 ALA A N 1
ATOM 747 C CA . ALA A 1 99 ? 17.785 -0.891 -2.543 1.00 90.38 99 ALA A CA 1
ATOM 748 C C . ALA A 1 99 ? 18.883 0.182 -2.429 1.00 90.38 99 ALA A C 1
ATOM 750 O O . ALA A 1 99 ? 20.002 -0.142 -2.039 1.00 90.38 99 ALA A O 1
ATOM 751 N N . LYS A 1 100 ? 18.585 1.458 -2.719 1.00 85.88 100 LYS A N 1
ATOM 752 C CA . LYS A 1 100 ? 19.537 2.578 -2.585 1.00 85.88 100 LYS A CA 1
ATOM 753 C C . LYS A 1 100 ? 19.752 3.033 -1.127 1.00 85.88 100 LYS A C 1
ATOM 755 O O . LYS A 1 100 ? 20.176 4.162 -0.912 1.00 85.88 100 LYS A O 1
ATOM 760 N N . ASP A 1 101 ? 19.455 2.165 -0.156 1.00 67.44 101 ASP A N 1
ATOM 761 C CA . ASP A 1 101 ? 19.501 2.405 1.295 1.00 67.44 101 ASP A CA 1
ATOM 762 C C . ASP A 1 101 ? 18.816 3.715 1.709 1.00 67.44 101 ASP A C 1
ATOM 764 O O . ASP A 1 101 ? 19.397 4.645 2.270 1.00 67.44 101 ASP A O 1
ATOM 768 N N . THR A 1 102 ? 17.538 3.818 1.352 1.00 75.00 102 THR A N 1
ATOM 769 C CA . THR A 1 102 ? 16.734 4.995 1.660 1.00 75.00 102 THR A CA 1
ATOM 770 C C . THR A 1 102 ? 16.100 4.838 3.044 1.00 75.00 102 THR A C 1
ATOM 772 O O . THR A 1 102 ? 15.219 3.994 3.223 1.00 75.00 102 THR A O 1
ATOM 775 N N . ASN A 1 103 ? 16.429 5.709 4.001 1.00 86.69 103 ASN A N 1
ATOM 776 C CA . ASN A 1 103 ? 15.632 5.884 5.229 1.00 86.69 103 ASN A CA 1
ATOM 777 C C . ASN A 1 103 ? 14.359 6.732 4.973 1.00 86.69 103 ASN A C 1
ATOM 779 O O . ASN A 1 103 ? 13.907 7.488 5.830 1.00 86.69 103 ASN A O 1
ATOM 783 N N . ASP A 1 104 ? 13.812 6.660 3.756 1.00 90.62 104 ASP A N 1
ATOM 784 C CA . ASP A 1 104 ? 12.649 7.428 3.312 1.00 90.62 104 ASP A CA 1
ATOM 785 C C . ASP A 1 104 ? 11.373 6.611 3.549 1.00 90.62 104 ASP A C 1
ATOM 787 O O . ASP A 1 104 ? 10.978 5.781 2.727 1.00 90.62 104 ASP A O 1
ATOM 791 N N . ALA A 1 105 ? 10.703 6.858 4.676 1.00 94.44 105 ALA A N 1
ATOM 792 C CA . ALA A 1 105 ? 9.402 6.257 4.974 1.00 94.44 105 ALA A CA 1
ATOM 793 C C . ALA A 1 105 ? 8.348 6.570 3.892 1.00 94.44 105 ALA A C 1
ATOM 795 O O . ALA A 1 105 ? 7.489 5.737 3.590 1.00 94.44 105 ALA A O 1
ATOM 796 N N . GLY A 1 106 ? 8.446 7.740 3.253 1.00 93.19 106 GLY A N 1
ATOM 797 C CA . GLY A 1 106 ? 7.572 8.153 2.164 1.00 93.19 106 GLY A CA 1
ATOM 798 C C . GLY A 1 106 ? 7.713 7.264 0.931 1.00 93.19 106 GLY A C 1
ATOM 799 O O . GLY A 1 106 ? 6.701 6.948 0.307 1.00 93.19 106 GLY A O 1
ATOM 800 N N . LEU A 1 107 ? 8.921 6.794 0.607 1.00 94.31 107 LEU A N 1
ATOM 801 C CA . LEU A 1 107 ? 9.147 5.876 -0.515 1.00 94.31 107 LEU A CA 1
ATOM 802 C C . LEU A 1 107 ? 8.448 4.525 -0.298 1.00 94.31 107 LEU A C 1
ATOM 804 O O . LEU A 1 107 ? 7.795 4.013 -1.207 1.00 94.31 107 LEU A O 1
ATOM 808 N N . TYR A 1 108 ? 8.491 3.987 0.924 1.00 96.31 108 TYR A N 1
ATOM 809 C CA . TYR A 1 108 ? 7.719 2.793 1.286 1.00 96.31 108 TYR A CA 1
ATOM 810 C C . TYR A 1 108 ? 6.204 3.023 1.168 1.00 96.31 108 TYR A C 1
ATOM 812 O O . TYR A 1 108 ? 5.486 2.138 0.702 1.00 96.31 108 TYR A O 1
ATOM 820 N N . GLY A 1 109 ? 5.715 4.212 1.540 1.00 96.31 109 GLY A N 1
ATOM 821 C CA . GLY A 1 109 ? 4.316 4.606 1.347 1.00 96.31 109 GLY A CA 1
ATOM 822 C C . GLY A 1 109 ? 3.916 4.696 -0.131 1.00 96.31 109 GLY A C 1
ATOM 823 O O . GLY A 1 109 ? 2.889 4.146 -0.523 1.00 96.31 109 GLY A O 1
ATOM 824 N N . ARG A 1 110 ? 4.750 5.315 -0.980 1.00 95.62 110 ARG A N 1
ATOM 825 C CA . ARG A 1 110 ? 4.512 5.389 -2.434 1.00 95.62 110 ARG A CA 1
ATOM 826 C C . ARG A 1 110 ? 4.498 4.000 -3.076 1.00 95.62 110 ARG A C 1
ATOM 828 O O . ARG A 1 110 ? 3.603 3.716 -3.875 1.00 95.62 110 ARG A O 1
ATOM 835 N N . TYR A 1 111 ? 5.412 3.110 -2.677 1.00 97.25 111 TYR A N 1
ATOM 836 C CA . TYR A 1 111 ? 5.396 1.728 -3.156 1.00 97.25 111 TYR A CA 1
ATOM 837 C C . TYR A 1 111 ? 4.161 0.961 -2.665 1.00 97.25 111 TYR A C 1
ATOM 839 O O . TYR A 1 111 ? 3.563 0.207 -3.429 1.00 97.25 111 TYR A O 1
ATOM 847 N N . ALA A 1 112 ? 3.715 1.178 -1.425 1.00 98.12 112 ALA A N 1
ATOM 848 C CA . ALA A 1 112 ? 2.474 0.578 -0.943 1.00 98.12 112 ALA A CA 1
ATOM 849 C C . ALA A 1 112 ? 1.263 0.976 -1.799 1.00 98.12 112 ALA A C 1
ATOM 851 O O . ALA A 1 112 ? 0.435 0.136 -2.151 1.00 98.12 112 ALA A O 1
ATOM 852 N N . ASP A 1 113 ? 1.187 2.249 -2.178 1.00 96.88 113 ASP A N 1
ATOM 853 C CA . ASP A 1 113 ? 0.112 2.766 -3.019 1.00 96.88 113 ASP A CA 1
ATOM 854 C C . ASP A 1 113 ? 0.133 2.141 -4.413 1.00 96.88 113 ASP A C 1
ATOM 856 O O . ASP A 1 113 ? -0.919 1.775 -4.944 1.00 96.88 113 ASP A O 1
ATOM 860 N N . ALA A 1 114 ? 1.328 1.981 -4.982 1.00 97.19 114 ALA A N 1
ATOM 861 C CA . ALA A 1 114 ? 1.542 1.260 -6.229 1.00 97.19 114 ALA A CA 1
ATOM 862 C C . ALA A 1 114 ? 1.103 -0.205 -6.127 1.00 97.19 114 ALA A C 1
ATOM 864 O O . ALA A 1 114 ? 0.329 -0.676 -6.959 1.00 97.19 114 ALA A O 1
ATOM 865 N N . LEU A 1 115 ? 1.516 -0.917 -5.075 1.00 98.31 115 LEU A N 1
ATOM 866 C CA . LEU A 1 115 ? 1.110 -2.302 -4.822 1.00 98.31 115 LEU A CA 1
ATOM 867 C C . LEU A 1 115 ? -0.409 -2.437 -4.730 1.00 98.31 115 LEU A C 1
ATOM 869 O O . LEU A 1 115 ? -0.981 -3.315 -5.372 1.00 98.31 115 LEU A O 1
ATOM 873 N N . ASN A 1 116 ? -1.078 -1.517 -4.036 1.00 98.00 116 ASN A N 1
ATOM 874 C CA . ASN A 1 116 ? -2.533 -1.509 -3.964 1.00 98.00 116 ASN A CA 1
ATOM 875 C C . ASN A 1 116 ? -3.185 -1.279 -5.341 1.00 98.00 116 ASN A C 1
ATOM 877 O O . ASN A 1 116 ? -4.107 -2.006 -5.700 1.00 98.00 116 ASN A O 1
ATOM 881 N N . ARG A 1 117 ? -2.689 -0.332 -6.155 1.00 95.56 117 ARG A N 1
ATOM 882 C CA . ARG A 1 117 ? -3.177 -0.143 -7.541 1.00 95.56 117 ARG A CA 1
ATOM 883 C C . ARG A 1 117 ? -2.954 -1.382 -8.410 1.00 95.56 117 ARG A C 1
ATOM 885 O O . ARG A 1 117 ? -3.768 -1.686 -9.278 1.00 95.56 117 ARG A O 1
ATOM 892 N N . MET A 1 118 ? -1.877 -2.118 -8.154 1.00 96.38 118 MET A N 1
ATOM 893 C CA . MET A 1 118 ? -1.580 -3.396 -8.798 1.00 96.38 118 MET A CA 1
ATOM 894 C C . MET A 1 118 ? -2.413 -4.567 -8.244 1.00 96.38 118 MET A C 1
ATOM 896 O O . MET A 1 118 ? -2.342 -5.666 -8.799 1.00 96.38 118 MET A O 1
ATOM 900 N N . GLY A 1 119 ? -3.234 -4.358 -7.212 1.00 95.88 119 GLY A N 1
ATOM 901 C CA . GLY A 1 119 ? -4.058 -5.389 -6.572 1.00 95.88 119 GLY A CA 1
ATOM 902 C C . GLY A 1 119 ? -3.300 -6.285 -5.588 1.00 95.88 119 GLY A C 1
ATOM 903 O O . GLY A 1 119 ? -3.829 -7.309 -5.170 1.00 95.88 119 GLY A O 1
ATOM 904 N N . ASP A 1 120 ? -2.070 -5.927 -5.218 1.00 97.88 120 ASP A N 1
ATOM 905 C CA . ASP A 1 120 ? -1.281 -6.613 -4.193 1.00 97.88 120 ASP A CA 1
ATOM 906 C C . ASP A 1 120 ? -1.500 -5.948 -2.828 1.00 97.88 120 ASP A C 1
ATOM 908 O O . ASP A 1 120 ? -0.656 -5.217 -2.300 1.00 97.88 120 ASP A O 1
ATOM 912 N N . THR A 1 121 ? -2.686 -6.173 -2.264 1.00 98.44 121 THR A N 1
ATOM 913 C CA . THR A 1 121 ? -3.083 -5.590 -0.978 1.00 98.44 121 THR A CA 1
ATOM 914 C C . THR A 1 121 ? -2.158 -6.038 0.152 1.00 98.44 121 THR A C 1
ATOM 916 O O . THR A 1 121 ? -1.723 -5.218 0.959 1.00 98.44 121 THR A O 1
ATOM 919 N N . SER A 1 122 ? -1.777 -7.318 0.184 1.00 98.25 122 SER A N 1
ATOM 920 C CA . SER A 1 122 ? -0.833 -7.856 1.169 1.00 98.25 122 SER A CA 1
ATOM 921 C C . SER A 1 122 ? 0.523 -7.153 1.127 1.00 98.25 122 SER A C 1
ATOM 923 O O . SER A 1 122 ? 1.051 -6.755 2.170 1.00 98.25 122 SER A O 1
ATOM 925 N N . GLY A 1 123 ? 1.071 -6.960 -0.076 1.00 98.31 123 GLY A N 1
ATOM 926 C CA . GLY A 1 123 ? 2.320 -6.247 -0.289 1.00 98.31 123 GLY A CA 1
ATOM 927 C C . GLY A 1 123 ? 2.211 -4.793 0.155 1.00 98.31 123 GLY A C 1
ATOM 928 O O . GLY A 1 123 ? 3.097 -4.305 0.857 1.00 98.31 123 GLY A O 1
ATOM 929 N N . ALA A 1 124 ? 1.104 -4.119 -0.172 1.00 98.56 124 ALA A N 1
ATOM 930 C CA . ALA A 1 124 ? 0.865 -2.738 0.235 1.00 98.56 124 ALA A CA 1
ATOM 931 C C . ALA A 1 124 ? 0.923 -2.567 1.763 1.00 98.56 124 ALA A C 1
ATOM 933 O O . ALA A 1 124 ? 1.652 -1.716 2.279 1.00 98.56 124 ALA A O 1
ATOM 934 N N . ILE A 1 125 ? 0.229 -3.437 2.503 1.00 98.56 125 ILE A N 1
ATOM 935 C CA . ILE A 1 125 ? 0.245 -3.422 3.972 1.00 98.56 125 ILE A CA 1
ATOM 936 C C . ILE A 1 125 ? 1.644 -3.716 4.523 1.00 98.56 125 ILE A C 1
ATOM 938 O O . ILE A 1 125 ? 2.066 -3.094 5.501 1.00 98.56 125 ILE A O 1
ATOM 942 N N . ALA A 1 126 ? 2.400 -4.623 3.901 1.00 98.25 126 ALA A N 1
ATOM 943 C CA . ALA A 1 126 ? 3.769 -4.911 4.320 1.00 98.25 126 ALA A CA 1
ATOM 944 C C . ALA A 1 126 ? 4.692 -3.688 4.180 1.00 98.25 126 ALA A C 1
ATOM 946 O O . ALA A 1 126 ? 5.479 -3.421 5.092 1.00 98.25 126 ALA A O 1
ATOM 947 N N . GLN A 1 127 ? 4.585 -2.921 3.089 1.00 97.94 127 GLN A N 1
ATOM 948 C CA . GLN A 1 127 ? 5.400 -1.715 2.907 1.00 97.94 127 GLN A CA 1
ATOM 949 C C . GLN A 1 127 ? 4.961 -0.573 3.833 1.00 97.94 127 GLN A C 1
ATOM 951 O O . GLN A 1 127 ? 5.823 0.073 4.423 1.00 97.94 127 GLN A O 1
ATOM 956 N N . LEU A 1 128 ? 3.658 -0.381 4.083 1.00 98.25 128 LEU A N 1
ATOM 957 C CA . LEU A 1 128 ? 3.190 0.599 5.079 1.00 98.25 128 LEU A CA 1
ATOM 958 C C . LEU A 1 128 ? 3.699 0.281 6.489 1.00 98.25 128 LEU A C 1
ATOM 960 O O . LEU A 1 128 ? 4.116 1.185 7.207 1.00 98.25 128 LEU A O 1
ATOM 964 N N . LYS A 1 129 ? 3.765 -1.001 6.870 1.00 97.19 129 LYS A N 1
ATOM 965 C CA . LYS A 1 129 ? 4.382 -1.415 8.142 1.00 97.19 129 LYS A CA 1
ATOM 966 C C . LYS A 1 129 ? 5.878 -1.109 8.202 1.00 97.19 129 LYS A C 1
ATOM 968 O O . LYS A 1 129 ? 6.395 -0.869 9.290 1.00 97.19 129 LYS A O 1
ATOM 97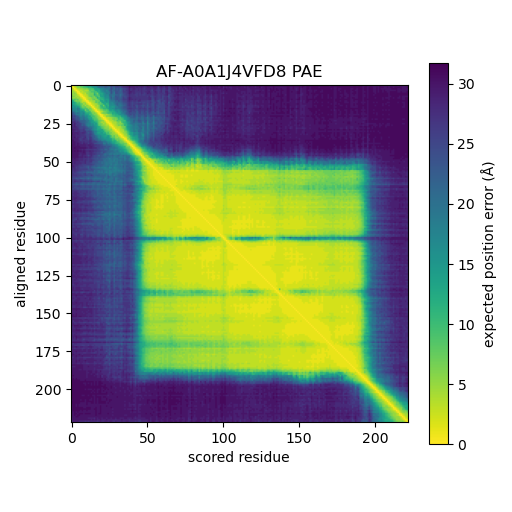3 N N . LYS A 1 130 ? 6.596 -1.137 7.073 1.00 96.06 130 LYS A N 1
ATOM 974 C CA . LYS A 1 130 ? 7.998 -0.694 7.025 1.00 96.06 130 LYS A CA 1
ATOM 975 C C . LYS A 1 130 ? 8.094 0.824 7.162 1.00 96.06 130 LYS A C 1
ATOM 977 O O . LYS A 1 130 ? 8.846 1.275 8.016 1.00 96.06 130 LYS A O 1
ATOM 982 N N . ALA A 1 131 ? 7.283 1.583 6.420 1.00 96.12 131 ALA A N 1
ATOM 983 C CA . ALA A 1 131 ? 7.208 3.043 6.536 1.00 96.12 131 ALA A CA 1
ATOM 984 C C . ALA A 1 131 ? 6.962 3.478 7.990 1.00 96.12 131 ALA A C 1
ATOM 986 O O . ALA A 1 131 ? 7.710 4.274 8.547 1.00 96.12 131 ALA A O 1
ATOM 987 N N . GLN A 1 132 ? 5.989 2.842 8.643 1.00 95.56 132 GLN A N 1
ATOM 988 C CA . GLN A 1 132 ? 5.642 3.070 10.041 1.00 95.56 132 GLN A CA 1
ATOM 989 C C . GLN A 1 132 ? 6.799 2.805 11.020 1.00 95.56 132 GLN A C 1
ATOM 991 O O . GLN A 1 132 ? 6.934 3.496 12.025 1.00 95.56 132 GLN A O 1
ATOM 996 N N . LYS A 1 133 ? 7.643 1.801 10.751 1.00 94.44 133 LYS A N 1
ATOM 997 C CA . LYS A 1 133 ? 8.820 1.515 11.588 1.00 94.44 133 LYS A CA 1
ATOM 998 C C . LYS A 1 133 ? 9.911 2.574 11.443 1.00 94.44 133 LYS A C 1
ATOM 1000 O O . LYS A 1 133 ? 10.613 2.827 12.417 1.00 94.44 133 LYS A O 1
ATOM 1005 N N . LEU A 1 134 ? 10.064 3.148 10.250 1.00 93.94 134 LEU A N 1
ATOM 1006 C CA . LEU A 1 134 ? 11.040 4.208 9.980 1.00 93.94 134 LEU A CA 1
ATOM 1007 C C . LEU A 1 134 ? 10.570 5.566 10.515 1.00 93.94 134 LEU A C 1
ATOM 1009 O O . LEU A 1 134 ? 11.387 6.378 10.937 1.00 93.94 134 LEU A O 1
ATOM 1013 N N . ASP A 1 135 ? 9.257 5.789 10.535 1.00 92.69 135 ASP A N 1
ATOM 1014 C CA . ASP A 1 135 ? 8.628 7.029 10.976 1.00 92.69 135 ASP A CA 1
ATOM 1015 C C . ASP A 1 135 ? 7.516 6.751 11.997 1.00 92.69 135 ASP A C 1
ATOM 1017 O O . ASP A 1 135 ? 6.314 6.780 11.717 1.00 92.69 135 ASP A O 1
ATOM 1021 N N . SER A 1 136 ? 7.947 6.473 13.225 1.00 88.69 136 SER A N 1
ATOM 1022 C CA . SER A 1 136 ? 7.055 6.150 14.340 1.00 88.69 136 SER A CA 1
ATOM 1023 C C . SER A 1 136 ? 6.195 7.335 14.795 1.00 88.69 136 SER A C 1
ATOM 1025 O O . SER A 1 136 ? 5.159 7.135 15.432 1.00 88.69 136 SER A O 1
ATOM 1027 N N . ASN A 1 137 ? 6.575 8.568 14.448 1.00 89.69 137 ASN A N 1
ATOM 1028 C CA . ASN A 1 137 ? 5.813 9.766 14.799 1.00 89.69 137 ASN A CA 1
ATOM 1029 C C . ASN A 1 137 ? 4.523 9.885 13.977 1.00 89.69 137 ASN A C 1
ATOM 1031 O O . ASN A 1 137 ? 3.531 10.414 14.474 1.00 89.69 137 ASN A O 1
ATOM 1035 N N . ASN A 1 138 ? 4.499 9.326 12.765 1.00 88.94 138 ASN A N 1
ATOM 1036 C CA . ASN A 1 138 ? 3.329 9.325 11.887 1.00 88.94 138 ASN A CA 1
ATOM 1037 C C . ASN A 1 138 ? 2.550 8.000 11.909 1.00 88.94 138 ASN A C 1
ATOM 1039 O O . ASN A 1 138 ? 1.821 7.685 10.968 1.00 88.94 138 ASN A O 1
ATOM 1043 N N . ASN A 1 139 ? 2.638 7.231 13.001 1.00 89.12 139 ASN A N 1
ATOM 1044 C CA . ASN A 1 139 ? 1.887 5.982 13.190 1.00 89.12 139 ASN A CA 1
ATOM 1045 C C . ASN A 1 139 ? 0.401 6.105 12.817 1.00 89.12 139 ASN A C 1
ATOM 1047 O O . ASN A 1 139 ? -0.134 5.243 12.120 1.00 89.12 139 ASN A O 1
ATOM 1051 N N . THR A 1 140 ? -0.245 7.196 13.242 1.00 93.25 140 THR A N 1
ATOM 1052 C CA . THR A 1 140 ? -1.651 7.478 12.935 1.00 93.25 140 THR A CA 1
ATOM 1053 C C . THR A 1 140 ? -1.907 7.498 11.431 1.00 93.25 140 THR A C 1
ATOM 1055 O O . THR A 1 140 ? -2.842 6.859 10.957 1.00 93.25 140 THR A O 1
ATOM 1058 N N . PHE A 1 141 ? -1.056 8.178 10.661 1.00 94.12 141 PHE A N 1
ATOM 1059 C CA . PHE A 1 141 ? -1.189 8.274 9.209 1.00 94.12 141 PHE A CA 1
ATOM 1060 C C . PHE A 1 141 ? -1.093 6.898 8.535 1.00 94.12 141 PHE A C 1
ATOM 1062 O O . PHE A 1 141 ? -1.971 6.532 7.750 1.00 94.12 141 PHE A O 1
ATOM 1069 N N . TYR A 1 142 ? -0.078 6.098 8.878 1.00 96.31 142 TYR A N 1
ATOM 1070 C CA . TYR A 1 142 ? 0.113 4.779 8.264 1.00 96.31 142 TYR A CA 1
ATOM 1071 C C . TYR A 1 142 ? -1.006 3.797 8.626 1.00 96.31 142 TYR A C 1
ATOM 1073 O O . TYR A 1 142 ? -1.487 3.069 7.758 1.00 96.31 142 TYR A O 1
ATOM 1081 N N . ASN A 1 143 ? -1.477 3.806 9.874 1.00 96.06 143 ASN A N 1
ATOM 1082 C CA . ASN A 1 143 ? -2.617 2.998 10.307 1.00 96.06 143 ASN A CA 1
ATOM 1083 C C . ASN A 1 143 ? -3.900 3.351 9.546 1.00 96.06 143 ASN A C 1
ATOM 1085 O O . ASN A 1 143 ? -4.607 2.453 9.088 1.00 96.06 143 ASN A O 1
ATOM 1089 N N . LEU A 1 144 ? -4.187 4.646 9.374 1.00 95.62 144 LEU A N 1
ATOM 1090 C CA . LEU A 1 144 ? -5.341 5.089 8.593 1.00 95.62 144 LEU A CA 1
ATOM 1091 C C . LEU A 1 144 ? -5.231 4.628 7.142 1.00 95.62 144 LEU A C 1
ATOM 1093 O O . LEU A 1 144 ? -6.193 4.076 6.608 1.00 95.62 144 LEU A O 1
ATOM 1097 N N . ARG A 1 145 ? -4.050 4.770 6.528 1.00 97.50 145 ARG A N 1
ATOM 1098 C CA . ARG A 1 145 ? -3.845 4.332 5.146 1.00 97.50 145 ARG A CA 1
ATOM 1099 C C . ARG A 1 145 ? -3.999 2.820 4.982 1.00 97.50 145 ARG A C 1
ATOM 1101 O O . ARG A 1 145 ? -4.617 2.369 4.021 1.00 97.50 145 ARG A O 1
ATOM 1108 N N . MET A 1 146 ? -3.488 2.035 5.932 1.00 98.38 146 MET A N 1
ATOM 1109 C CA . MET A 1 146 ? -3.681 0.582 5.954 1.00 98.38 146 MET A CA 1
ATOM 1110 C C . MET A 1 146 ? -5.165 0.217 6.065 1.00 98.38 146 MET A C 1
ATOM 1112 O O . MET A 1 146 ? -5.643 -0.614 5.297 1.00 98.38 146 MET A O 1
ATOM 1116 N N . ALA A 1 147 ? -5.906 0.857 6.974 1.00 97.62 147 ALA A N 1
ATOM 1117 C CA . ALA A 1 147 ? -7.335 0.603 7.146 1.00 97.62 147 ALA A CA 1
ATOM 1118 C C . ALA A 1 147 ? -8.150 0.961 5.891 1.00 97.62 147 ALA A C 1
ATOM 1120 O O . ALA A 1 147 ? -9.045 0.208 5.511 1.00 97.62 147 ALA A O 1
ATOM 1121 N N . GLU A 1 148 ? -7.824 2.066 5.214 1.00 96.31 148 GLU A N 1
ATOM 1122 C CA . GLU A 1 148 ? -8.444 2.453 3.940 1.00 96.31 148 GLU A CA 1
ATOM 1123 C C . GLU A 1 148 ? -8.213 1.403 2.848 1.00 96.31 148 GLU A C 1
ATOM 1125 O O . GLU A 1 148 ? -9.163 0.975 2.190 1.00 96.31 148 GLU A O 1
ATOM 1130 N N . ILE A 1 149 ? -6.963 0.959 2.682 1.00 97.94 149 ILE 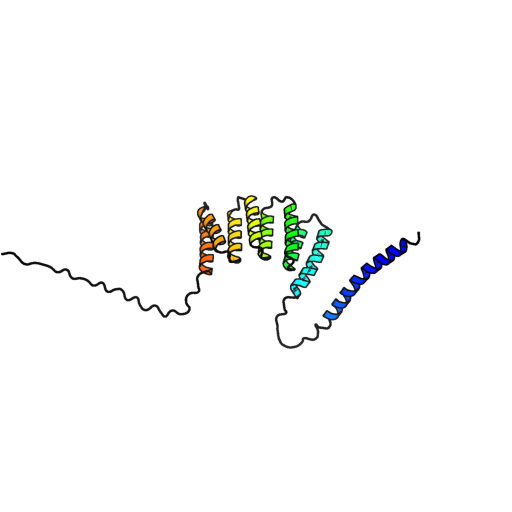A N 1
ATOM 1131 C CA . ILE A 1 149 ? -6.589 -0.060 1.696 1.00 97.94 149 ILE A CA 1
ATOM 1132 C C . ILE A 1 149 ? -7.311 -1.383 1.982 1.00 97.94 149 ILE A C 1
ATOM 1134 O O . ILE A 1 149 ? -7.894 -1.971 1.072 1.00 97.94 149 ILE A O 1
ATOM 1138 N N . LEU A 1 150 ? -7.330 -1.834 3.236 1.00 98.25 150 LEU A N 1
ATOM 1139 C CA . LEU A 1 150 ? -8.009 -3.070 3.635 1.00 98.25 150 LEU A CA 1
ATOM 1140 C C . LEU A 1 150 ? -9.523 -2.986 3.396 1.00 98.25 150 LEU A C 1
ATOM 1142 O O . LEU A 1 150 ? -10.108 -3.878 2.783 1.00 98.25 150 LEU A O 1
ATOM 1146 N N . ALA A 1 151 ? -10.161 -1.884 3.799 1.00 95.94 151 ALA A N 1
ATOM 1147 C CA . ALA A 1 151 ? -11.595 -1.687 3.606 1.00 95.94 151 ALA A CA 1
ATOM 1148 C C . ALA A 1 151 ? -11.988 -1.614 2.120 1.00 95.94 151 ALA A C 1
ATOM 1150 O O . ALA A 1 151 ? -13.052 -2.112 1.740 1.00 95.94 151 ALA A O 1
ATOM 1151 N N . ALA A 1 152 ? -11.142 -1.016 1.274 1.00 95.12 152 ALA A N 1
ATOM 1152 C CA . ALA A 1 152 ? -11.352 -0.958 -0.172 1.00 95.12 152 ALA A CA 1
ATOM 1153 C C . ALA A 1 152 ? -11.240 -2.337 -0.846 1.00 95.12 152 ALA A C 1
ATOM 1155 O O . ALA A 1 152 ? -11.933 -2.585 -1.829 1.00 95.12 152 ALA A O 1
ATOM 1156 N N . ASN A 1 153 ? -10.428 -3.240 -0.289 1.00 95.69 153 ASN A N 1
ATOM 1157 C CA . ASN A 1 153 ? -10.202 -4.596 -0.799 1.00 95.69 153 ASN A CA 1
ATOM 1158 C C . ASN A 1 153 ? -11.030 -5.671 -0.063 1.00 95.69 153 ASN A C 1
ATOM 1160 O O . ASN A 1 153 ? -10.673 -6.844 -0.063 1.00 95.69 153 ASN A O 1
ATOM 1164 N N . ASN A 1 154 ? -12.156 -5.284 0.549 1.00 94.50 154 ASN A N 1
ATOM 1165 C CA . ASN A 1 154 ? -13.087 -6.170 1.269 1.00 94.50 154 ASN A CA 1
ATOM 1166 C C . ASN A 1 154 ? -12.504 -6.881 2.509 1.00 94.50 154 ASN A C 1
ATOM 1168 O O . ASN A 1 154 ? -13.149 -7.763 3.069 1.00 94.50 154 ASN A O 1
ATOM 1172 N N . GLN A 1 15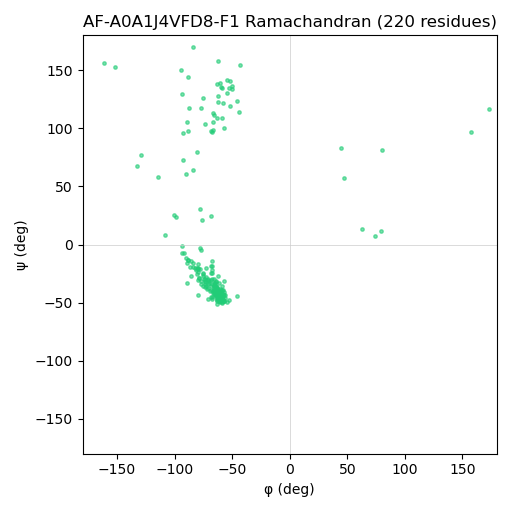5 ? -11.338 -6.462 3.001 1.00 96.38 155 GLN A N 1
ATOM 1173 C CA . GLN A 1 155 ? -10.722 -6.962 4.237 1.00 96.38 155 GLN A CA 1
ATOM 1174 C C . GLN A 1 155 ? -11.169 -6.121 5.439 1.00 96.38 155 GLN A C 1
ATOM 1176 O O . GLN A 1 155 ? -10.394 -5.436 6.107 1.00 96.38 155 GLN A O 1
ATOM 1181 N N . GLN A 1 156 ? -12.476 -6.106 5.680 1.00 95.62 156 GLN A N 1
ATOM 1182 C CA . GLN A 1 156 ? -13.094 -5.133 6.581 1.00 95.62 156 GLN A CA 1
ATOM 1183 C C . GLN A 1 156 ? -12.817 -5.414 8.054 1.00 95.62 156 GLN A C 1
ATOM 1185 O O . GLN A 1 156 ? -12.643 -4.468 8.819 1.00 95.62 156 GLN A O 1
ATOM 1190 N N . ASP A 1 157 ? -12.726 -6.682 8.449 1.00 96.56 157 ASP A N 1
ATOM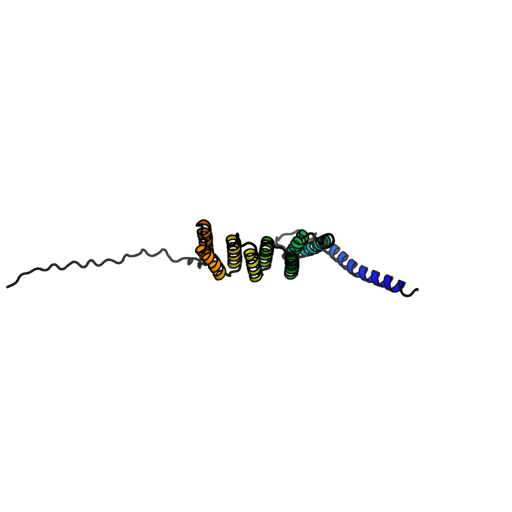 1191 C CA . ASP A 1 157 ? -12.421 -7.052 9.833 1.00 96.56 157 ASP A CA 1
ATOM 1192 C C . ASP A 1 157 ? -11.013 -6.595 10.234 1.00 96.56 157 ASP A C 1
ATOM 1194 O O . ASP A 1 157 ? -10.818 -6.024 11.307 1.00 96.56 157 ASP A O 1
ATOM 1198 N N . GLU A 1 158 ? -10.041 -6.741 9.331 1.00 97.25 158 GLU A N 1
ATOM 1199 C CA . GLU A 1 158 ? -8.672 -6.260 9.530 1.00 97.25 158 GLU A CA 1
ATOM 1200 C C . GLU A 1 158 ? -8.618 -4.726 9.591 1.00 97.25 158 GLU A C 1
ATOM 1202 O O . GLU A 1 158 ? -7.956 -4.160 10.465 1.00 97.25 158 GLU A O 1
ATOM 1207 N N . ALA A 1 159 ? -9.357 -4.041 8.708 1.00 97.75 159 ALA A N 1
ATOM 1208 C CA . ALA A 1 159 ? -9.470 -2.584 8.731 1.00 97.75 159 ALA A CA 1
ATOM 1209 C C . ALA A 1 159 ? -10.044 -2.084 10.067 1.00 97.75 159 ALA A C 1
ATOM 1211 O O . ALA A 1 159 ? -9.496 -1.163 10.679 1.00 97.75 159 ALA A O 1
ATOM 1212 N N . LYS A 1 160 ? -11.117 -2.722 10.550 1.00 97.81 160 LYS A N 1
ATOM 1213 C CA . LYS A 1 160 ? -11.730 -2.405 11.843 1.00 97.81 160 LYS A CA 1
ATOM 1214 C C . LYS A 1 160 ? -10.765 -2.648 12.995 1.00 97.81 160 LYS A C 1
ATOM 1216 O O . LYS A 1 160 ? -10.632 -1.778 13.847 1.00 97.81 160 LYS A O 1
ATOM 1221 N N . ALA A 1 161 ? -10.043 -3.768 12.997 1.00 98.12 161 ALA A N 1
ATOM 1222 C CA . ALA A 1 161 ? -9.074 -4.076 14.047 1.00 98.12 161 ALA A CA 1
ATOM 1223 C C . ALA A 1 161 ? -7.992 -2.987 14.180 1.00 98.12 161 ALA A C 1
ATOM 1225 O O . ALA A 1 161 ? -7.678 -2.564 15.295 1.00 98.12 161 ALA A O 1
ATOM 1226 N N . ILE A 1 162 ? -7.465 -2.483 13.056 1.00 97.62 162 ILE A N 1
ATOM 1227 C CA . ILE A 1 162 ? -6.494 -1.376 13.055 1.00 97.62 162 ILE A CA 1
ATOM 1228 C C . ILE A 1 162 ? -7.116 -0.100 13.635 1.00 97.62 162 ILE A C 1
ATOM 1230 O O . ILE A 1 162 ? -6.518 0.531 14.509 1.00 97.62 162 ILE A O 1
ATOM 1234 N N . LEU A 1 163 ? -8.318 0.272 13.186 1.00 98.00 163 LEU A N 1
ATOM 1235 C CA . LEU A 1 163 ? -8.993 1.489 13.644 1.00 98.00 163 LEU A CA 1
ATOM 1236 C C . LEU A 1 163 ? -9.372 1.418 15.129 1.00 98.00 163 LEU A C 1
ATOM 1238 O O . LEU A 1 163 ? -9.169 2.389 15.853 1.00 98.00 163 LEU A O 1
ATOM 1242 N N . THR A 1 164 ? -9.857 0.273 15.613 1.00 98.06 164 THR A N 1
ATOM 1243 C CA . THR A 1 164 ? -10.166 0.063 17.033 1.00 98.06 164 THR A CA 1
ATOM 1244 C C . THR A 1 164 ? -8.914 0.177 17.892 1.00 98.06 164 THR A C 1
ATOM 1246 O O . THR A 1 164 ? -8.933 0.869 18.910 1.00 98.06 164 THR A O 1
ATOM 1249 N N . LYS A 1 165 ? -7.806 -0.452 17.476 1.00 97.06 165 LYS A N 1
ATOM 1250 C CA . LYS A 1 165 ? -6.527 -0.318 18.180 1.00 97.06 165 LYS A CA 1
ATOM 1251 C C . LYS A 1 165 ? -6.098 1.149 18.253 1.00 97.06 165 LYS A C 1
ATOM 1253 O O . LYS A 1 165 ? -5.802 1.642 19.337 1.00 97.06 165 LYS A O 1
ATOM 1258 N N . GLN A 1 166 ? -6.137 1.856 17.125 1.00 95.88 166 GLN A N 1
ATOM 1259 C CA . GLN A 1 166 ? -5.780 3.270 17.067 1.00 95.88 166 GLN A CA 1
ATOM 1260 C C . GLN A 1 166 ? -6.660 4.141 17.969 1.00 95.88 166 GLN A C 1
ATOM 1262 O O . GLN A 1 166 ? -6.139 4.980 18.697 1.00 95.88 166 GLN A O 1
ATOM 1267 N N . MET A 1 167 ? -7.977 3.934 17.955 1.00 96.12 167 MET A N 1
ATOM 1268 C CA . MET A 1 167 ? -8.915 4.659 18.815 1.00 96.12 167 MET A CA 1
ATOM 1269 C C . MET A 1 167 ? -8.606 4.448 20.305 1.00 96.12 167 MET A C 1
ATOM 1271 O O . MET A 1 167 ? -8.683 5.386 21.095 1.00 96.12 167 MET A O 1
ATOM 1275 N N . ASN A 1 168 ? -8.227 3.231 20.697 1.00 95.56 168 ASN A N 1
ATOM 1276 C CA . ASN A 1 168 ? -7.932 2.906 22.092 1.00 95.56 168 ASN A CA 1
ATOM 1277 C C . ASN A 1 168 ? -6.576 3.461 22.559 1.00 95.56 168 ASN A C 1
ATOM 1279 O O . ASN A 1 168 ? -6.447 3.867 23.712 1.00 95.56 168 ASN A O 1
ATOM 1283 N N . GLU A 1 169 ? -5.573 3.485 21.679 1.00 93.56 169 GLU A N 1
ATOM 1284 C CA . GLU A 1 169 ? -4.210 3.935 21.997 1.00 93.56 169 GLU A CA 1
ATOM 1285 C C . GLU A 1 169 ? -4.010 5.452 21.835 1.00 93.56 169 GLU A C 1
ATOM 1287 O O . GLU A 1 169 ? -3.063 6.018 22.389 1.00 93.56 169 GLU A O 1
ATOM 1292 N N . ALA A 1 170 ? -4.890 6.125 21.089 1.00 93.75 170 ALA A N 1
ATOM 1293 C CA . ALA A 1 170 ? -4.818 7.561 20.861 1.00 93.75 170 ALA A CA 1
ATOM 1294 C C . ALA A 1 170 ? -4.896 8.361 22.171 1.00 93.75 170 ALA A C 1
ATOM 1296 O O . ALA A 1 170 ? -5.738 8.117 23.040 1.00 93.75 170 ALA A O 1
ATOM 1297 N N . LYS A 1 171 ? -4.025 9.368 22.295 1.00 93.00 171 LYS A N 1
ATOM 1298 C CA . LYS A 1 171 ? -3.998 10.276 23.453 1.00 93.00 171 LYS A CA 1
ATOM 1299 C C . LYS A 1 171 ? -4.913 11.480 23.257 1.00 93.00 171 LYS A C 1
ATOM 1301 O O . LYS A 1 171 ? -5.483 11.973 24.224 1.00 93.00 171 LYS A O 1
ATOM 1306 N N . ASP A 1 172 ? -5.050 11.942 22.020 1.00 94.06 172 ASP A N 1
ATOM 1307 C CA . ASP A 1 172 ? -5.882 13.077 21.643 1.00 94.06 172 ASP A CA 1
ATOM 1308 C C . ASP A 1 172 ? -7.280 12.638 21.187 1.00 94.06 172 ASP A C 1
ATOM 1310 O O . ASP A 1 172 ? -7.473 11.559 20.625 1.00 94.06 172 ASP A O 1
ATOM 1314 N N . ASN A 1 173 ? -8.272 13.501 21.413 1.00 95.56 173 ASN A N 1
ATOM 1315 C CA . ASN A 1 173 ? -9.656 13.224 21.022 1.00 95.56 173 ASN A CA 1
ATOM 1316 C C . ASN A 1 173 ? -9.842 13.211 19.500 1.00 95.56 173 ASN A C 1
ATOM 1318 O O . ASN A 1 173 ? -10.689 12.477 19.003 1.00 95.56 173 ASN A O 1
ATOM 1322 N N . TYR A 1 174 ? -9.050 13.987 18.755 1.00 94.31 174 TYR A N 1
ATOM 1323 C CA . TYR A 1 174 ? -9.176 14.070 17.300 1.00 94.31 174 TYR A CA 1
ATOM 1324 C C . TYR A 1 174 ? -8.948 12.703 16.641 1.00 94.31 174 TYR A C 1
ATOM 1326 O O . TYR A 1 174 ? -9.787 12.243 15.869 1.00 94.31 174 TYR A O 1
ATOM 1334 N N . THR A 1 175 ? -7.869 12.012 17.004 1.00 94.75 175 THR A N 1
ATOM 1335 C CA . THR A 1 175 ? -7.537 10.685 16.473 1.00 94.75 175 THR A CA 1
ATOM 1336 C C . THR A 1 175 ? -8.578 9.634 16.868 1.00 94.75 175 THR A C 1
ATOM 1338 O O . THR A 1 175 ? -8.902 8.761 16.059 1.00 94.75 175 THR A O 1
ATOM 1341 N N . LYS A 1 176 ? -9.148 9.728 18.080 1.00 95.62 176 LYS A N 1
ATOM 1342 C CA . LYS A 1 176 ? -10.236 8.840 18.527 1.00 95.62 176 LYS A CA 1
ATOM 1343 C C . LYS A 1 176 ? -11.485 9.002 17.673 1.00 95.62 176 LYS A C 1
ATOM 1345 O O . LYS A 1 176 ? -11.994 8.015 17.147 1.00 95.62 176 LYS A O 1
ATOM 1350 N N . GLU A 1 177 ? -11.942 10.239 17.502 1.00 95.88 177 GLU A N 1
ATOM 1351 C CA . GLU A 1 177 ? -13.126 10.544 16.698 1.00 95.88 177 GLU A CA 1
ATOM 1352 C C . GLU A 1 177 ? -12.905 10.225 15.214 1.00 95.88 177 GLU A C 1
ATOM 1354 O O . GLU A 1 177 ? -13.818 9.747 14.540 1.00 95.88 177 GLU A O 1
ATOM 1359 N N . ASP A 1 178 ? -11.687 10.420 14.696 1.00 95.06 178 ASP A N 1
ATOM 1360 C CA . ASP A 1 178 ? -11.349 10.046 13.322 1.00 95.06 178 ASP A CA 1
ATOM 1361 C C . ASP A 1 178 ? -11.448 8.540 13.086 1.00 95.06 178 ASP A C 1
ATOM 1363 O O . ASP A 1 178 ? -12.116 8.096 12.145 1.00 95.06 178 ASP A O 1
ATOM 1367 N N . ALA A 1 179 ? -10.849 7.752 13.979 1.00 96.56 179 ALA A N 1
ATOM 1368 C CA . ALA A 1 179 ? -10.936 6.301 13.930 1.00 96.56 179 ALA A CA 1
ATOM 1369 C C . ALA A 1 179 ? -12.387 5.817 14.084 1.00 96.56 179 ALA A C 1
ATOM 1371 O O . ALA A 1 179 ? -12.835 4.976 13.299 1.00 96.56 179 ALA A O 1
ATOM 1372 N N . LYS A 1 180 ? -13.148 6.396 15.024 1.00 96.25 180 LYS A N 1
ATOM 1373 C CA . LYS A 1 180 ? -14.564 6.073 15.235 1.00 96.25 180 LYS A CA 1
ATOM 1374 C C . LYS A 1 180 ? -15.402 6.333 13.982 1.00 96.25 180 LYS A C 1
ATOM 1376 O O . LYS A 1 180 ? -16.139 5.457 13.540 1.00 96.25 180 LYS A O 1
ATOM 1381 N N . ARG A 1 181 ? -15.268 7.506 13.361 1.00 96.00 181 ARG A N 1
ATOM 1382 C CA . ARG A 1 181 ? -16.029 7.859 12.152 1.00 96.00 181 ARG A CA 1
ATOM 1383 C C . ARG A 1 181 ? -15.775 6.878 11.007 1.00 96.00 181 ARG A C 1
ATOM 1385 O O . ARG A 1 181 ? -16.693 6.533 10.270 1.00 96.00 181 ARG A O 1
ATOM 1392 N N . ARG A 1 182 ? -14.528 6.431 10.845 1.00 95.56 182 ARG A N 1
ATOM 1393 C CA . ARG A 1 182 ? -14.142 5.457 9.812 1.00 95.56 182 ARG A CA 1
ATOM 1394 C C . ARG A 1 182 ? -14.684 4.058 10.118 1.00 95.56 182 ARG A C 1
ATOM 1396 O O . ARG A 1 182 ? -15.124 3.378 9.195 1.00 95.56 182 ARG A O 1
ATOM 1403 N N . LEU A 1 183 ? -14.716 3.653 11.390 1.00 96.31 183 LEU A N 1
ATOM 1404 C CA . LEU A 1 183 ? -15.399 2.427 11.825 1.00 96.31 183 LEU A CA 1
ATOM 1405 C C . LEU A 1 183 ? -16.889 2.471 11.466 1.00 96.31 183 LEU A C 1
ATOM 1407 O O . LEU A 1 183 ? -17.374 1.563 10.788 1.00 96.31 183 LEU A O 1
ATOM 1411 N N . ASP A 1 184 ? -17.571 3.562 11.825 1.00 95.12 184 ASP A N 1
ATOM 1412 C CA . ASP A 1 184 ? -18.993 3.765 11.526 1.00 95.12 184 ASP A CA 1
ATOM 1413 C C . ASP A 1 184 ? -19.254 3.703 10.001 1.00 95.12 184 ASP A C 1
ATOM 1415 O O . ASP A 1 184 ? -20.240 3.116 9.555 1.00 95.12 184 ASP A O 1
ATOM 1419 N N . GLN A 1 185 ? -18.357 4.256 9.171 1.00 93.12 185 GLN A N 1
ATOM 1420 C CA . GLN A 1 185 ? -18.458 4.191 7.703 1.00 93.12 185 GLN A CA 1
ATOM 1421 C C . GLN A 1 185 ? -18.338 2.764 7.154 1.00 93.12 185 GLN A C 1
ATOM 1423 O O . GLN A 1 185 ? -19.105 2.388 6.262 1.00 93.12 185 GLN A O 1
ATOM 1428 N N . ILE A 1 186 ? -17.394 1.969 7.669 1.00 93.94 186 ILE A N 1
ATOM 1429 C CA . ILE A 1 186 ? -17.239 0.563 7.268 1.00 93.94 186 ILE A CA 1
ATOM 1430 C C . ILE A 1 186 ? -18.506 -0.216 7.638 1.00 93.94 186 ILE A C 1
ATOM 1432 O O . ILE A 1 186 ? -19.029 -0.973 6.824 1.00 93.94 186 ILE A O 1
ATOM 1436 N N . GLU A 1 187 ? -19.037 -0.004 8.840 1.00 91.38 187 GLU A N 1
ATOM 1437 C CA . GLU A 1 187 ? -20.262 -0.661 9.304 1.00 91.38 187 GLU A CA 1
ATOM 1438 C C . GLU A 1 187 ? -21.491 -0.270 8.493 1.00 91.38 187 GLU A C 1
ATOM 1440 O O . GLU A 1 187 ? -22.271 -1.139 8.101 1.00 91.38 187 GLU A O 1
ATOM 1445 N N . LEU A 1 188 ? -21.642 1.018 8.186 1.00 89.38 188 LEU A N 1
ATOM 1446 C CA . LEU A 1 188 ? -22.767 1.508 7.403 1.00 89.38 188 LEU A CA 1
ATOM 1447 C C . LEU A 1 188 ? -22.758 0.933 5.984 1.00 89.38 188 LEU A C 1
ATOM 1449 O O . LEU A 1 188 ? -23.808 0.520 5.493 1.00 89.38 188 LEU A O 1
ATOM 1453 N N . LYS A 1 189 ? -21.583 0.854 5.345 1.00 85.88 189 LYS A N 1
ATOM 1454 C CA . LYS A 1 189 ? -21.421 0.249 4.013 1.00 85.88 189 LYS A CA 1
ATOM 1455 C C . LYS A 1 189 ? -21.789 -1.241 3.999 1.00 85.88 189 LYS A C 1
ATOM 1457 O O . LYS A 1 189 ? -22.216 -1.751 2.968 1.00 85.88 189 LYS A O 1
ATOM 1462 N N . ASN A 1 190 ? -21.653 -1.913 5.139 1.00 79.19 190 ASN A N 1
ATOM 1463 C CA . ASN A 1 190 ? -21.919 -3.343 5.294 1.00 79.19 190 ASN A CA 1
ATOM 1464 C C . ASN A 1 190 ? -23.321 -3.670 5.773 1.00 79.19 190 ASN A C 1
ATOM 1466 O O . ASN A 1 190 ? -23.684 -4.846 5.849 1.00 79.19 190 ASN A O 1
ATOM 1470 N N . ARG A 1 191 ? -24.106 -2.657 6.142 1.00 78.56 191 ARG A N 1
ATOM 1471 C CA . ARG A 1 191 ? -25.471 -2.888 6.576 1.00 78.56 191 ARG A CA 1
ATOM 1472 C C . ARG A 1 191 ? -26.243 -3.497 5.402 1.00 78.56 191 ARG A C 1
ATOM 1474 O O . ARG A 1 191 ? -26.232 -2.910 4.316 1.00 78.56 191 ARG A O 1
ATOM 1481 N N . PRO A 1 192 ? -26.928 -4.641 5.588 1.00 70.88 192 PRO A N 1
ATOM 1482 C CA . PRO A 1 192 ? -27.802 -5.160 4.549 1.00 70.88 192 PRO A CA 1
ATOM 1483 C C . PRO A 1 192 ? -28.806 -4.067 4.158 1.00 70.88 192 PRO A C 1
ATOM 1485 O O . PRO A 1 192 ? -29.254 -3.315 5.037 1.00 70.88 192 PRO A O 1
ATOM 1488 N N . PRO A 1 193 ? -29.138 -3.932 2.860 1.00 63.81 193 PRO A N 1
ATOM 1489 C CA . PRO A 1 193 ? -30.082 -2.922 2.415 1.00 63.81 193 PRO A CA 1
ATOM 1490 C C . PRO A 1 193 ? -31.361 -3.052 3.237 1.00 63.81 193 PRO A C 1
ATOM 1492 O O . PRO A 1 193 ? -31.843 -4.166 3.463 1.00 63.81 193 PRO A O 1
ATOM 1495 N N . ALA A 1 194 ? -31.887 -1.917 3.710 1.00 63.41 194 ALA A N 1
ATOM 1496 C CA . ALA A 1 194 ? -33.159 -1.907 4.418 1.00 63.41 194 ALA A CA 1
ATOM 1497 C C . ALA A 1 194 ? -34.183 -2.682 3.571 1.00 63.41 194 ALA A C 1
ATOM 1499 O O . ALA A 1 194 ? -34.211 -2.478 2.349 1.00 63.41 194 ALA A O 1
ATOM 1500 N N . PRO A 1 195 ? -34.971 -3.594 4.169 1.00 66.19 195 PRO A N 1
ATOM 1501 C CA . PRO A 1 195 ? -35.938 -4.376 3.416 1.00 66.19 195 PRO A CA 1
ATOM 1502 C C . PRO A 1 195 ? -36.799 -3.421 2.586 1.00 66.19 195 PRO A C 1
ATOM 1504 O O . PRO A 1 195 ? -37.432 -2.510 3.124 1.00 66.19 195 PRO A O 1
ATOM 1507 N N . LYS A 1 196 ? -36.752 -3.575 1.256 1.00 55.62 196 LYS A N 1
ATOM 1508 C CA . LYS A 1 196 ? -37.552 -2.764 0.335 1.00 55.62 196 LYS A CA 1
ATOM 1509 C C . LYS A 1 196 ? -39.014 -3.131 0.565 1.00 55.62 196 LYS A C 1
ATOM 1511 O O . LYS A 1 196 ? -39.473 -4.151 0.070 1.00 55.62 196 LYS A O 1
ATOM 1516 N N . GLY A 1 197 ? -39.713 -2.310 1.343 1.00 61.78 197 GLY A N 1
ATOM 1517 C CA . GLY A 1 197 ? -41.125 -2.503 1.652 1.00 61.78 197 GLY A CA 1
ATOM 1518 C C . GLY A 1 197 ? -41.369 -3.544 2.744 1.00 61.78 197 GLY A C 1
ATOM 1519 O O . GLY A 1 197 ? -41.755 -4.672 2.466 1.00 61.78 197 GLY A O 1
ATOM 1520 N N . GLY A 1 198 ? -41.221 -3.133 4.001 1.00 48.75 198 GLY A N 1
ATOM 1521 C CA . GLY A 1 198 ? -42.141 -3.579 5.046 1.00 48.75 198 GLY A CA 1
ATOM 1522 C C . GLY A 1 198 ? -43.239 -2.525 5.149 1.00 48.75 198 GLY A C 1
ATOM 1523 O O . GLY A 1 198 ? -42.919 -1.339 5.183 1.00 48.75 198 GLY A O 1
ATOM 1524 N N . ALA A 1 199 ? -44.504 -2.941 5.115 1.00 55.91 199 ALA A N 1
ATOM 1525 C CA . ALA A 1 199 ? -45.685 -2.090 5.276 1.00 55.91 199 ALA A CA 1
ATOM 1526 C C . ALA A 1 199 ? -45.525 -1.058 6.418 1.00 55.91 199 ALA A C 1
ATOM 1528 O O . ALA A 1 199 ? -44.757 -1.323 7.348 1.00 55.91 199 ALA A O 1
ATOM 1529 N N . PRO A 1 200 ? -46.240 0.093 6.387 1.00 50.28 200 PRO A N 1
ATOM 1530 C CA . PRO A 1 200 ? -46.259 1.027 7.510 1.00 50.28 200 PRO A CA 1
ATOM 1531 C C . PRO A 1 200 ? -46.458 0.240 8.800 1.00 50.28 200 PRO A C 1
ATOM 1533 O O . PRO A 1 200 ? -47.399 -0.550 8.896 1.00 50.28 200 PRO A O 1
ATOM 1536 N N . SER A 1 201 ? -45.522 0.409 9.736 1.00 54.00 201 SER A N 1
ATOM 1537 C CA . SER A 1 201 ? -45.559 -0.219 11.048 1.00 54.00 201 SER A CA 1
ATOM 1538 C C . SER A 1 201 ? -46.979 -0.097 11.586 1.00 54.00 201 SER A C 1
ATOM 1540 O O . SER A 1 201 ? -47.457 1.021 11.797 1.00 54.00 201 SER A O 1
ATOM 1542 N N . ALA A 1 202 ? -47.670 -1.231 11.740 1.00 55.94 202 ALA A N 1
ATOM 1543 C CA . ALA A 1 202 ? -48.962 -1.249 12.405 1.00 55.94 202 ALA A CA 1
ATOM 1544 C C . ALA A 1 202 ? -48.799 -0.498 13.738 1.00 55.94 202 ALA A C 1
ATOM 1546 O O . ALA A 1 202 ? -47.758 -0.664 14.391 1.00 55.94 202 ALA A O 1
ATOM 1547 N N . PRO A 1 203 ? -49.749 0.377 14.110 1.00 47.22 203 PRO A N 1
ATOM 1548 C CA . PRO A 1 203 ? -49.602 1.195 15.300 1.00 47.22 203 PRO A CA 1
ATOM 1549 C C . PRO A 1 203 ? -49.321 0.273 16.481 1.00 47.22 203 PRO A C 1
ATOM 1551 O O . PRO A 1 203 ? -50.007 -0.734 16.657 1.00 47.22 203 PRO A O 1
ATOM 1554 N N . MET A 1 204 ? -48.282 0.596 17.256 1.00 50.81 204 MET A N 1
ATOM 1555 C CA . MET A 1 204 ? -48.001 -0.100 18.504 1.00 50.81 204 MET A CA 1
ATOM 1556 C C . MET A 1 204 ? -49.246 0.011 19.386 1.00 50.81 204 MET A C 1
ATOM 1558 O O . MET A 1 204 ? -49.483 1.046 20.007 1.00 50.81 204 MET A O 1
ATOM 1562 N N . THR A 1 205 ? -50.064 -1.037 19.440 1.00 53.41 205 THR A N 1
ATOM 1563 C CA . THR A 1 205 ? -51.055 -1.180 20.499 1.00 53.41 205 THR A CA 1
ATOM 1564 C C . THR A 1 205 ? -50.266 -1.387 21.779 1.00 53.41 205 THR A C 1
ATOM 1566 O O . THR A 1 205 ? -49.661 -2.441 21.982 1.00 53.41 205 THR A O 1
ATOM 1569 N N . GLN A 1 206 ? -50.210 -0.343 22.604 1.00 48.00 206 GLN A N 1
ATOM 1570 C CA . GLN A 1 206 ? -49.688 -0.435 23.960 1.00 48.00 206 GLN A CA 1
ATOM 1571 C C . GLN A 1 206 ? -50.399 -1.587 24.690 1.00 48.00 206 GLN A C 1
ATOM 1573 O O . GLN A 1 206 ? -51.610 -1.755 24.506 1.00 48.00 206 GLN A O 1
ATOM 1578 N N . PRO A 1 207 ? -49.697 -2.384 25.514 1.00 46.41 207 PRO A N 1
ATOM 1579 C CA . PRO A 1 207 ? -50.365 -3.367 26.347 1.00 46.41 207 PRO A CA 1
ATOM 1580 C C . PRO A 1 207 ? -51.284 -2.613 27.309 1.00 46.41 207 PRO A C 1
ATOM 1582 O O . PRO A 1 207 ? -50.825 -1.745 28.054 1.00 46.41 207 PRO A O 1
ATOM 1585 N N . VAL A 1 208 ? -52.579 -2.927 27.282 1.00 46.12 208 VAL A N 1
ATOM 1586 C CA . VAL A 1 208 ? -53.538 -2.447 28.279 1.00 46.12 208 VAL A CA 1
ATOM 1587 C C . VAL A 1 208 ? -53.045 -2.937 29.638 1.00 46.12 208 VAL A C 1
ATOM 1589 O O . VAL A 1 208 ? -53.079 -4.134 29.921 1.00 46.12 208 VAL A O 1
ATOM 1592 N N . GLN A 1 209 ? -52.543 -2.022 30.468 1.00 44.84 209 GLN A N 1
ATOM 1593 C CA . GLN A 1 209 ? -52.298 -2.304 31.874 1.00 44.84 209 GLN A CA 1
ATOM 1594 C C . GLN A 1 209 ? -53.651 -2.598 32.516 1.00 44.84 209 GLN A C 1
ATOM 1596 O O . GLN A 1 209 ? -54.496 -1.717 32.660 1.00 44.84 209 GLN A O 1
ATOM 1601 N N . GLN A 1 210 ? -53.864 -3.865 32.852 1.00 44.47 210 GLN A N 1
ATOM 1602 C CA . GLN A 1 210 ? -55.001 -4.310 33.635 1.00 44.47 210 GLN A CA 1
ATOM 1603 C C . GLN A 1 210 ? -54.809 -3.756 35.052 1.00 44.47 210 GLN A C 1
ATOM 1605 O O . GLN A 1 210 ? -54.028 -4.280 35.844 1.00 44.47 210 GLN A O 1
ATOM 1610 N N . THR A 1 211 ? -55.464 -2.637 35.351 1.00 42.31 211 THR A N 1
ATOM 1611 C CA . THR A 1 211 ? -55.555 -2.089 36.701 1.00 42.31 211 THR A CA 1
ATOM 1612 C C . THR A 1 211 ? -56.398 -3.040 37.544 1.00 42.31 211 THR A C 1
ATOM 1614 O O . THR A 1 211 ? -57.626 -3.016 37.519 1.00 42.31 211 THR A O 1
ATOM 1617 N N . THR A 1 212 ? -55.734 -3.918 38.290 1.00 43.03 212 THR A N 1
ATOM 1618 C CA . THR A 1 212 ? -56.367 -4.656 39.381 1.00 43.03 212 THR A CA 1
ATOM 1619 C C . THR A 1 212 ? -56.762 -3.656 40.462 1.00 43.03 212 THR A C 1
ATOM 1621 O O . THR A 1 212 ? -55.907 -3.036 41.096 1.00 43.03 212 THR A O 1
ATOM 1624 N N . VAL A 1 213 ? -58.069 -3.475 40.629 1.00 51.09 213 VAL A N 1
ATOM 1625 C CA . VAL A 1 213 ? -58.691 -2.737 41.733 1.00 51.09 213 VAL A CA 1
ATOM 1626 C C . VAL A 1 213 ? -58.279 -3.399 43.059 1.00 51.09 213 VAL A C 1
ATOM 1628 O O . VAL A 1 213 ? -58.321 -4.629 43.138 1.00 51.09 213 VAL A O 1
ATOM 1631 N N . PRO A 1 214 ? -57.874 -2.645 44.098 1.00 48.94 214 PRO A N 1
ATOM 1632 C CA . PRO A 1 214 ? -57.594 -3.222 45.403 1.00 48.94 214 PRO A 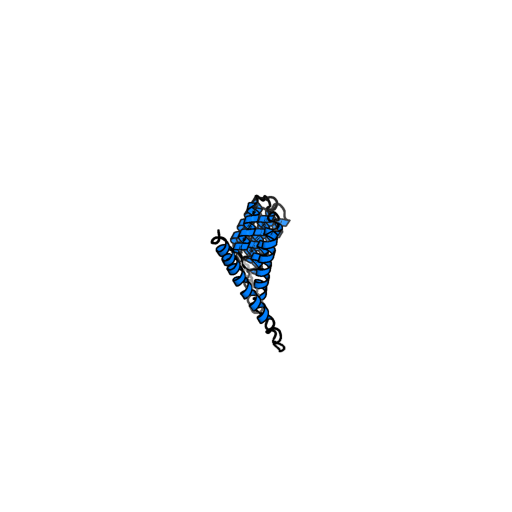CA 1
ATOM 1633 C C . PRO A 1 214 ? -58.915 -3.518 46.120 1.00 48.94 214 PRO A C 1
ATOM 1635 O O . PRO A 1 214 ? -59.700 -2.609 46.403 1.00 48.94 214 PRO A O 1
ATOM 1638 N N . ASP A 1 215 ? -59.155 -4.797 46.401 1.00 53.22 215 ASP A N 1
ATOM 1639 C CA . ASP A 1 215 ? -60.287 -5.246 47.205 1.00 53.22 215 ASP A CA 1
ATOM 1640 C C . ASP A 1 215 ? -60.100 -4.758 48.647 1.00 53.22 215 ASP A C 1
ATOM 1642 O O . ASP A 1 215 ? -59.147 -5.113 49.346 1.00 53.22 215 ASP A O 1
ATOM 1646 N N . SER A 1 216 ? -60.979 -3.847 49.048 1.00 51.91 216 SER A N 1
ATOM 1647 C CA . SER A 1 216 ? -60.985 -3.238 50.368 1.00 51.91 216 SER A CA 1
ATOM 1648 C C . SER A 1 216 ? -61.851 -4.097 51.282 1.00 51.91 216 SER A C 1
ATOM 1650 O O . SER A 1 216 ? -63.076 -4.038 51.215 1.00 51.91 216 SER A O 1
ATOM 1652 N N . ALA A 1 217 ? -61.222 -4.857 52.180 1.00 54.78 217 ALA A N 1
ATOM 1653 C CA . ALA A 1 217 ? -61.895 -5.335 53.386 1.00 54.78 217 ALA A CA 1
ATOM 1654 C C . ALA A 1 217 ? -62.345 -4.110 54.205 1.00 54.78 217 ALA A C 1
ATOM 1656 O O . ALA A 1 217 ? -61.585 -3.140 54.312 1.00 54.78 217 ALA A O 1
ATOM 1657 N N . PRO A 1 218 ? -63.550 -4.122 54.800 1.00 57.38 218 PRO A N 1
ATOM 1658 C CA . PRO A 1 218 ? -63.653 -4.692 56.147 1.00 57.38 218 PRO A CA 1
ATOM 1659 C C . PRO A 1 218 ? -65.035 -5.282 56.482 1.00 57.38 218 PRO A C 1
ATOM 1661 O O . PRO A 1 218 ? -66.054 -4.751 56.053 1.00 57.38 218 PRO A O 1
ATOM 1664 N N . GLN A 1 219 ? -65.095 -6.272 57.381 1.00 44.47 219 GLN A N 1
ATOM 1665 C CA . GLN A 1 219 ? -66.125 -6.276 58.429 1.00 44.47 219 GLN A CA 1
ATOM 1666 C C . GLN A 1 219 ? -65.793 -7.199 59.612 1.00 44.47 219 GLN A C 1
ATOM 1668 O O . GLN A 1 219 ? -64.943 -8.077 59.538 1.00 44.47 219 GLN A O 1
ATOM 1673 N N . GLN A 1 220 ? -66.414 -6.841 60.733 1.00 45.50 220 GLN A N 1
ATOM 1674 C CA . GLN A 1 220 ? -65.999 -6.954 62.132 1.00 45.50 220 GLN A CA 1
ATOM 1675 C C . GLN A 1 220 ? -66.258 -8.311 62.819 1.00 45.50 220 GLN A C 1
ATOM 1677 O O . GLN A 1 220 ? -67.002 -9.135 62.294 1.00 45.50 220 GLN A O 1
ATOM 1682 N N . PRO A 1 221 ? -65.699 -8.509 64.034 1.00 63.06 221 PRO A N 1
ATOM 1683 C CA . PRO A 1 221 ? -65.814 -9.746 64.796 1.00 63.06 221 PRO A CA 1
ATOM 1684 C C . PRO A 1 221 ? -67.058 -9.770 65.694 1.00 63.06 221 PRO A C 1
ATOM 1686 O O . PRO A 1 221 ? -67.383 -8.761 66.325 1.00 63.06 221 PRO A O 1
ATOM 1689 N N . LYS A 1 222 ? -67.672 -10.947 65.831 1.00 51.06 222 LYS A N 1
ATOM 1690 C CA . LYS A 1 222 ? -68.285 -11.446 67.070 1.00 51.06 222 LYS A CA 1
ATOM 1691 C C . LYS A 1 222 ? -68.182 -12.962 67.111 1.00 51.06 222 LYS A C 1
ATOM 1693 O O . LYS A 1 222 ? -68.424 -13.579 66.053 1.00 51.06 222 LYS A O 1
#